Protein AF-0000000082581161 (afdb_homodimer)

Organism: NCBI:txid2716538

Sequence (334 aa):
MNERKLNVLTLALGIALLPPIWAVISPYFGITTGSVALICAGIFVANGNKVEDEVKISIGFFLGDLWGCIGLKAMDMVKLNENIELFCALFILGGLAVIIASTKLEKIIFLPAWLAGWAITLLIMAPLNMNWGTLPVQILISMLMGVWYVGVGVLKFQNFLIALIKKMNERKLNVLTLALGIALLPPIWAVISPYFGITTGSVALICAGIFVANGNKVEDEVKISIGFFLGDLWGCIGLKAMDMVKLNENIELFCALFILGGLAVIIASTKLEKIIFLPAWLAGWAITLLIMAPLNMNWGTLPVQILISMLMGVWYVGVGVLKFQNFLIALIKK

InterPro domains:
  IPR009476 Protein of unknown function DUF1097 [PF06496] (12-153)

Secondary structure (DSSP, 8-state):
--HHHHHHHHHHHHHHHHHHHHHHHGGGGT---THHHHHHHHHHHHTTS-GGGHHHHHHHHHHHHHHHHHHHHHHHHS-S-HHHHHHHHHHHHHHHHHHHHTTGGGGT--HHHHHHHHHHHHHHHGGGTT--TTHHHHHHHHHHHIIIIIIIHHHHHHHHHHHHHH-/--HHHHHHHHHHHHHHHHHHHHHHH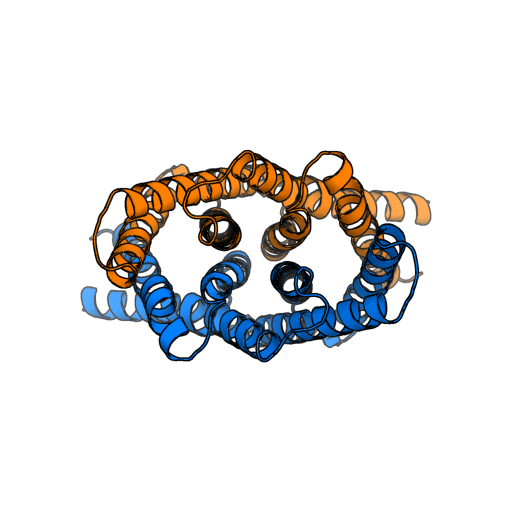GGGGT---THHHHHHHHHHHHTTS-GGGHHHHHHHHHHHHHHHHHHHHHHHHS-S-HHHHHHHHHHHHHHHHHHHHTTGGGGT--HHHHHHHHHHHHHHHGGGTT--TTHHHHHHHHHHHIIIIIIIHHHHHHHHHHHHHH-

Nearest PDB structures (foldseek):
  4tx5-assembly1_B  TM=2.753E-01  e=3.064E+00  Homo sapiens
  3g67-assembly1_B  TM=2.067E-01  e=9.886E+00  Thermotoga maritima

Foldseek 3Di:
DPPVVLLVVLLVVLLVPQLVVQVVCLVVVVQPPLVLLQVLLVVCVVVVLPLVCLQQLLVLLVLLLVLLLVLLVQLLPDPDDNVVSVVVSCVVSVVVLVVVCPPPVVVRHDSVSNNVSNVVNCVVCVVVNPPCVCVSVSSSVSSSCSRVRSRVVSVVSSVVVVVVVVD/DPPVVLLVVLLVVLLVPQLVVQVVCLVVVVQPPLVLLQVLLVVCVVVVLPLVCLQQLLVLLVLLLVLLLVLLVQLLPDPDPNVVSVVVSCVVSVVVLVVVCPPPVVVRHDSVSNNVSNVVNCVVCVVVNPPCVCVSVSSSVSSSCSRVRSRVVSVVSSVVVVVVVVD

Radius of gyration: 19.48 Å; Cα contacts (8 Å, |Δi|>4): 520; chains: 2; bounding box: 64×55×46 Å

Solvent-accessible surface area (backbone atoms only — not comparable to full-atom values): 16168 Å² total; per-residue (Å²): 129,58,68,65,58,51,53,48,53,34,45,14,47,26,51,16,44,50,49,24,50,45,53,57,48,30,50,80,75,72,26,86,41,39,48,46,12,48,35,38,16,18,35,41,46,33,48,66,62,48,71,88,44,51,64,23,37,44,46,8,31,50,52,6,40,51,49,25,52,51,43,54,52,51,43,68,69,47,90,62,57,68,58,59,38,50,32,50,46,37,23,53,52,38,24,48,51,43,52,53,36,65,45,88,41,40,84,51,34,29,57,40,35,20,52,21,27,20,26,51,38,39,61,68,48,60,84,46,77,83,67,54,86,64,44,70,59,32,46,48,52,19,39,44,40,2,38,53,51,45,33,52,34,29,54,51,50,24,51,50,51,51,55,61,69,76,98,128,57,67,66,57,50,52,46,53,36,46,15,49,26,52,16,44,50,49,26,51,46,54,55,49,31,49,81,75,73,26,86,41,38,48,46,12,47,36,37,16,18,37,42,47,32,49,66,62,48,71,90,43,52,64,23,37,44,47,8,32,51,51,5,39,50,50,24,53,51,43,53,54,50,42,69,69,46,89,64,58,68,57,59,38,50,32,50,44,38,23,53,53,39,23,48,50,43,52,54,38,66,45,88,42,40,84,51,36,30,57,41,35,19,52,20,27,19,26,51,38,39,62,68,48,60,84,45,77,82,66,54,87,65,46,68,60,31,45,48,52,19,38,46,39,2,38,54,50,44,33,51,34,28,53,53,50,26,52,50,50,50,55,62,68,74,100

pLDDT: mean 92.04, std 4.56, range [63.28, 97.94]

Structure (mmCIF, N/CA/C/O backbone):
data_AF-0000000082581161-model_v1
#
loop_
_entity.id
_entity.type
_entity.pdbx_description
1 polymer 'DUF1097 domain-containing protein'
#
loop_
_atom_site.group_PDB
_atom_site.id
_atom_site.type_symbol
_atom_site.label_atom_id
_atom_site.label_alt_id
_atom_site.label_comp_id
_atom_site.label_asym_id
_atom_site.label_entity_id
_atom_site.label_seq_id
_atom_site.pdbx_PDB_ins_code
_atom_site.Cartn_x
_atom_site.Cartn_y
_atom_site.Cartn_z
_atom_site.occupancy
_atom_site.B_iso_or_equiv
_atom_site.auth_seq_id
_atom_site.auth_comp_id
_atom_site.auth_asym_id
_atom_site.auth_atom_id
_atom_site.pdbx_PDB_model_num
ATOM 1 N N . MET A 1 1 ? -35.25 -3.344 1.308 1 63.28 1 MET A N 1
ATOM 2 C CA . MET A 1 1 ? -34.062 -2.85 0.655 1 63.28 1 MET A CA 1
ATOM 3 C C . MET A 1 1 ? -33.344 -3.971 -0.092 1 63.28 1 MET A C 1
ATOM 5 O O . MET A 1 1 ? -33.312 -5.113 0.371 1 63.28 1 MET A O 1
ATOM 9 N N . ASN A 1 2 ? -32.969 -3.762 -1.327 1 83.25 2 ASN A N 1
ATOM 10 C CA . ASN A 1 2 ? -32.25 -4.73 -2.143 1 83.25 2 ASN A CA 1
ATOM 11 C C . ASN A 1 2 ? -30.922 -5.129 -1.495 1 83.25 2 ASN A C 1
ATOM 13 O O . ASN A 1 2 ? -30.234 -4.289 -0.907 1 83.25 2 ASN A O 1
ATOM 17 N N . GLU A 1 3 ? -30.766 -6.324 -1.247 1 85.25 3 GLU A N 1
ATOM 18 C CA . GLU A 1 3 ? -29.594 -6.902 -0.587 1 85.25 3 GLU A CA 1
ATOM 19 C C . GLU A 1 3 ? -28.312 -6.238 -1.062 1 85.25 3 GLU A C 1
ATOM 21 O O . GLU A 1 3 ? -27.391 -6.012 -0.269 1 85.25 3 GLU A O 1
ATOM 26 N N . ARG A 1 4 ? -28.234 -5.992 -2.252 1 86.38 4 ARG A N 1
ATOM 27 C CA . ARG A 1 4 ? -27.047 -5.34 -2.809 1 86.38 4 ARG A CA 1
ATOM 28 C C . ARG A 1 4 ? -26.875 -3.936 -2.242 1 86.38 4 ARG A C 1
ATOM 30 O O . ARG A 1 4 ? -25.766 -3.535 -1.877 1 86.38 4 ARG A O 1
ATOM 37 N N . LYS A 1 5 ? -27.969 -3.279 -2.271 1 88.88 5 LYS A N 1
ATOM 38 C CA . LYS A 1 5 ? -27.938 -1.922 -1.733 1 88.88 5 LYS A CA 1
ATOM 39 C C . LYS A 1 5 ? -27.562 -1.927 -0.254 1 88.88 5 LYS A C 1
ATOM 41 O O . LYS A 1 5 ? -26.797 -1.074 0.2 1 88.88 5 LYS A O 1
ATOM 46 N N . LEU A 1 6 ? -28.031 -2.805 0.431 1 91.56 6 LEU A N 1
ATOM 47 C CA . LEU A 1 6 ? -27.734 -2.928 1.853 1 91.56 6 LEU A CA 1
ATOM 48 C C . LEU A 1 6 ? -26.25 -3.223 2.07 1 91.56 6 LEU A C 1
ATOM 50 O O . LEU A 1 6 ? -25.625 -2.633 2.949 1 91.56 6 LEU A O 1
ATOM 54 N N . ASN A 1 7 ? -25.719 -4.074 1.299 1 90.19 7 ASN A N 1
ATOM 55 C CA . ASN A 1 7 ? -24.312 -4.422 1.408 1 90.19 7 ASN A CA 1
ATOM 56 C C . ASN A 1 7 ? -23.406 -3.232 1.09 1 90.19 7 ASN A C 1
ATOM 58 O O . ASN A 1 7 ? -22.406 -3.004 1.773 1 90.19 7 ASN A O 1
ATOM 62 N N . VAL A 1 8 ? -23.828 -2.504 0.137 1 90.62 8 VAL A N 1
ATOM 63 C CA . VAL A 1 8 ? -23.047 -1.354 -0.29 1 90.62 8 VAL A CA 1
ATOM 64 C C . VAL A 1 8 ? -23.094 -0.267 0.783 1 90.62 8 VAL A C 1
ATOM 66 O O . VAL A 1 8 ? -22.062 0.298 1.149 1 90.62 8 VAL A O 1
ATOM 69 N N . LEU A 1 9 ? -24.219 -0.01 1.31 1 92.31 9 LEU A N 1
ATOM 70 C CA . LEU A 1 9 ? -24.391 1.055 2.291 1 92.31 9 LEU A CA 1
ATOM 71 C C . LEU A 1 9 ? -23.719 0.701 3.607 1 92.31 9 LEU A C 1
ATOM 73 O O . LEU A 1 9 ? -23.109 1.566 4.254 1 92.31 9 LEU A O 1
ATOM 77 N N . THR A 1 10 ? -23.734 -0.469 3.963 1 93 10 THR A N 1
ATOM 78 C CA . THR A 1 10 ? -23.094 -0.868 5.215 1 93 10 THR A CA 1
ATOM 79 C C . THR A 1 10 ? -21.578 -0.889 5.062 1 93 10 THR A C 1
ATOM 81 O O . THR A 1 10 ? -20.844 -0.53 5.992 1 93 10 THR A O 1
ATOM 84 N N . LEU A 1 11 ? -21.141 -1.355 3.977 1 90.69 11 LEU A N 1
ATOM 85 C CA . LEU A 1 11 ? -19.703 -1.282 3.703 1 90.69 11 LEU A CA 1
ATOM 86 C C . LEU A 1 11 ? -19.234 0.167 3.684 1 90.69 11 LEU A C 1
ATOM 88 O O . LEU A 1 11 ? -18.188 0.492 4.266 1 90.69 11 LEU A O 1
ATOM 92 N N . ALA A 1 12 ? -20.016 0.977 2.996 1 93.5 12 ALA A N 1
ATOM 93 C CA . ALA A 1 12 ? -19.688 2.4 2.93 1 93.5 12 ALA A CA 1
ATOM 94 C C . ALA A 1 12 ? -19.641 3.016 4.324 1 93.5 12 ALA A C 1
ATOM 96 O O . ALA A 1 12 ? -18.734 3.795 4.633 1 93.5 12 ALA A O 1
ATOM 97 N N . LEU A 1 13 ? -20.531 2.67 5.141 1 93.75 13 LEU A N 1
ATOM 98 C CA . LEU A 1 13 ? -20.547 3.188 6.504 1 93.75 13 LEU A CA 1
ATOM 99 C C . LEU A 1 13 ? -19.344 2.676 7.297 1 93.75 13 LEU A C 1
ATOM 101 O O . LEU A 1 13 ? -18.766 3.414 8.094 1 93.75 13 LEU A O 1
ATOM 105 N N . GLY A 1 14 ? -19.047 1.434 7.129 1 93.56 14 GLY A N 1
ATOM 106 C CA . GLY A 1 14 ? -17.875 0.885 7.785 1 93.56 14 GLY A CA 1
ATOM 107 C C . GLY A 1 14 ? -16.594 1.601 7.41 1 93.56 14 GLY A C 1
ATOM 108 O O . GLY A 1 14 ? -15.805 1.983 8.281 1 93.56 14 GLY A O 1
ATOM 109 N N . ILE A 1 15 ? -16.391 1.807 6.172 1 92.25 15 ILE A N 1
ATOM 110 C CA . ILE A 1 15 ? -15.195 2.475 5.668 1 92.25 15 ILE A CA 1
ATOM 111 C C . ILE A 1 15 ? -15.227 3.949 6.066 1 92.25 15 ILE A C 1
ATOM 113 O O . ILE A 1 15 ? -14.188 4.531 6.383 1 92.25 15 ILE A O 1
ATOM 117 N N . ALA A 1 16 ? -16.391 4.523 6.094 1 93.62 16 ALA A N 1
ATOM 118 C CA . ALA A 1 16 ? -16.531 5.941 6.418 1 93.62 16 ALA A CA 1
ATOM 119 C C . ALA A 1 16 ? -16.297 6.188 7.906 1 93.62 16 ALA A C 1
ATOM 121 O O . ALA A 1 16 ? -15.883 7.281 8.297 1 93.62 16 ALA A O 1
ATOM 122 N N . LEU A 1 17 ? -16.453 5.23 8.719 1 94.56 17 LEU A N 1
ATOM 123 C CA . LEU A 1 17 ? -16.438 5.461 10.164 1 94.56 17 LEU A CA 1
ATOM 124 C C . LEU A 1 17 ? -15.141 4.938 10.773 1 94.56 17 LEU A C 1
ATOM 126 O O . LEU A 1 17 ? -14.43 5.668 11.469 1 94.56 17 LEU A O 1
ATOM 130 N N . LEU A 1 18 ? -14.742 3.766 10.5 1 95.12 18 LEU A N 1
ATOM 131 C CA . LEU A 1 18 ? -13.688 3.1 11.258 1 95.12 18 LEU A CA 1
ATOM 132 C C . LEU A 1 18 ? -12.328 3.697 10.93 1 95.12 18 LEU A C 1
ATOM 134 O O . LEU A 1 18 ? -11.578 4.086 11.836 1 95.12 18 LEU A O 1
ATOM 138 N N . PRO A 1 19 ? -11.961 3.807 9.648 1 93.5 19 PRO A N 1
ATOM 139 C CA . PRO A 1 19 ? -10.656 4.391 9.359 1 93.5 19 PRO A CA 1
ATOM 140 C C . PRO A 1 19 ? -10.516 5.82 9.875 1 93.5 19 PRO A C 1
ATOM 142 O O . PRO A 1 19 ? -9.516 6.156 10.516 1 93.5 19 PRO A O 1
ATOM 145 N N . PRO A 1 20 ? -11.539 6.645 9.734 1 93.38 20 PRO A N 1
ATOM 146 C CA . PRO A 1 20 ? -11.422 8.008 10.266 1 93.38 20 PRO A CA 1
ATOM 147 C C . PRO A 1 20 ? -11.305 8.039 11.789 1 93.38 20 PRO A C 1
ATOM 149 O O . PRO A 1 20 ? -10.602 8.891 12.336 1 93.38 20 PRO A O 1
ATOM 152 N N . ILE A 1 21 ? -11.984 7.227 12.453 1 94.5 21 ILE A N 1
ATOM 153 C CA . ILE A 1 21 ? -11.859 7.16 13.906 1 94.5 21 ILE A CA 1
ATOM 154 C C . ILE A 1 21 ? -10.414 6.852 14.289 1 94.5 21 ILE A C 1
ATOM 156 O O . ILE A 1 21 ? -9.844 7.512 15.164 1 94.5 21 ILE A O 1
ATOM 160 N N . TRP A 1 22 ? -9.828 5.918 13.641 1 94.31 22 TRP A N 1
ATOM 161 C CA . TRP A 1 22 ? -8.43 5.594 13.891 1 94.31 22 TRP A CA 1
ATOM 162 C C . TRP A 1 22 ? -7.523 6.781 13.57 1 94.31 22 TRP A C 1
ATOM 164 O O . TRP A 1 22 ? -6.602 7.09 14.328 1 94.31 22 TRP A O 1
ATOM 174 N N . ALA A 1 23 ? -7.809 7.434 12.5 1 89.81 23 ALA A N 1
ATOM 175 C CA . ALA A 1 23 ? -6.977 8.555 12.078 1 89.81 23 ALA A CA 1
ATOM 176 C C . ALA A 1 23 ? -6.973 9.664 13.125 1 89.81 23 ALA A C 1
ATOM 178 O O . ALA A 1 23 ? -5.941 10.297 13.367 1 89.81 23 ALA A O 1
ATOM 179 N N . VAL A 1 24 ? -8.078 9.891 13.781 1 89.69 24 VAL A N 1
ATOM 180 C CA . VAL A 1 24 ? -8.219 10.977 14.742 1 89.69 24 VAL A CA 1
ATOM 181 C C . VAL A 1 24 ? -7.68 10.531 16.109 1 89.69 24 VAL A C 1
ATOM 183 O O . VAL A 1 24 ? -7.062 11.32 16.828 1 89.69 24 VAL A O 1
ATOM 186 N N . ILE A 1 25 ? -7.797 9.25 16.438 1 92.44 25 ILE A N 1
ATOM 187 C CA . ILE A 1 25 ? -7.48 8.789 17.781 1 92.44 25 ILE A CA 1
ATOM 188 C C . ILE A 1 25 ? -6.004 8.398 17.859 1 92.44 25 ILE A C 1
ATOM 190 O O . ILE A 1 25 ? -5.383 8.508 18.922 1 92.44 25 ILE A O 1
ATOM 194 N N . SER A 1 26 ? -5.395 7.988 16.812 1 91.75 26 SER A N 1
ATOM 195 C CA . SER A 1 26 ? -4.051 7.414 16.812 1 91.75 26 SER A CA 1
ATOM 196 C C . SER A 1 26 ? -3.027 8.398 17.359 1 91.75 26 SER A C 1
ATOM 198 O O . SER A 1 26 ? -2.158 8.023 18.156 1 91.75 26 SER A O 1
ATOM 200 N N . PRO A 1 27 ? -3.141 9.68 17.094 1 88.69 27 PRO A N 1
ATOM 201 C CA . PRO A 1 27 ? -2.148 10.609 17.641 1 88.69 27 PRO A CA 1
ATOM 202 C C . PRO A 1 27 ? -2.232 10.734 19.156 1 88.69 27 PRO A C 1
ATOM 204 O O . PRO A 1 27 ? -1.233 11.047 19.812 1 88.69 27 PRO A O 1
ATOM 207 N N . TYR A 1 28 ? -3.387 10.539 19.688 1 90.69 28 TYR A N 1
ATOM 208 C CA . TYR A 1 28 ? -3.543 10.609 21.125 1 90.69 28 TYR A CA 1
ATOM 209 C C . TYR A 1 28 ? -2.768 9.492 21.812 1 90.69 28 TYR A C 1
ATOM 211 O O . TYR A 1 28 ? -2.42 9.602 23 1 90.69 28 TYR A O 1
ATOM 219 N N . PHE A 1 29 ? -2.393 8.461 21.078 1 91.56 29 PHE A N 1
ATOM 220 C CA . PHE A 1 29 ? -1.59 7.359 21.609 1 91.56 29 PHE A CA 1
ATOM 221 C C . PHE A 1 29 ? -0.136 7.492 21.172 1 91.56 29 PHE A C 1
ATOM 223 O O . PHE A 1 29 ? 0.646 6.551 21.297 1 91.56 29 PHE A O 1
ATOM 230 N N . GLY A 1 30 ? 0.181 8.664 20.578 1 88.94 30 GLY A N 1
ATOM 231 C CA . GLY A 1 30 ? 1.549 8.906 20.141 1 88.94 30 GLY A CA 1
ATOM 232 C C . GLY A 1 30 ? 1.865 8.312 18.781 1 88.94 30 GLY A C 1
ATOM 233 O O . GLY A 1 30 ? 3.033 8.203 18.406 1 88.94 30 GLY A O 1
ATOM 234 N N . ILE A 1 31 ? 0.896 7.875 18.047 1 91 31 ILE A N 1
ATOM 235 C CA . ILE A 1 31 ? 1.087 7.285 16.719 1 91 31 ILE A CA 1
ATOM 236 C C . ILE A 1 31 ? 0.856 8.344 15.648 1 91 31 ILE A C 1
ATOM 238 O O . ILE A 1 31 ? -0.273 8.789 15.438 1 91 31 ILE A O 1
ATOM 242 N N . THR A 1 32 ? 1.932 8.68 14.977 1 86.81 32 THR A N 1
ATOM 243 C CA . THR A 1 32 ? 1.859 9.727 13.961 1 86.81 32 THR A CA 1
ATOM 244 C C . THR A 1 32 ? 1.75 9.125 12.57 1 86.81 32 THR A 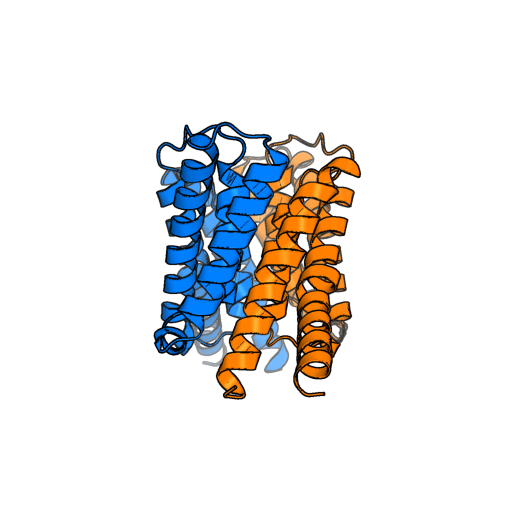C 1
ATOM 246 O O . THR A 1 32 ? 1.63 9.852 11.578 1 86.81 32 THR A O 1
ATOM 249 N N . THR A 1 33 ? 1.74 7.824 12.469 1 89.19 33 THR A N 1
ATOM 250 C CA . THR A 1 33 ? 1.7 7.125 11.188 1 89.19 33 THR A CA 1
ATOM 251 C C . THR A 1 33 ? 0.346 6.457 10.977 1 89.19 33 THR A C 1
ATOM 253 O O . THR A 1 33 ? 0.272 5.348 10.445 1 89.19 33 THR A O 1
ATOM 256 N N . GLY A 1 34 ? -0.681 7.07 11.359 1 86.88 34 GLY A N 1
ATOM 257 C CA . GLY A 1 34 ? -2.01 6.48 11.32 1 86.88 34 GLY A CA 1
ATOM 258 C C . GLY A 1 34 ? -2.479 6.148 9.922 1 86.88 34 GLY A C 1
ATOM 259 O O . GLY A 1 34 ? -3.207 5.176 9.719 1 86.88 34 GLY A O 1
ATOM 260 N N . SER A 1 35 ? -2.027 6.918 8.898 1 86.81 35 SER A N 1
ATOM 261 C CA . SER A 1 35 ? -2.457 6.715 7.52 1 86.81 35 SER A CA 1
ATOM 262 C C . SER A 1 35 ? -1.946 5.383 6.977 1 86.81 35 SER A C 1
ATOM 264 O O . SER A 1 35 ? -2.529 4.824 6.047 1 86.81 35 SER A O 1
ATOM 266 N N . VAL A 1 36 ? -0.911 4.832 7.582 1 93.19 36 VAL A N 1
ATOM 267 C CA . VAL A 1 36 ? -0.34 3.551 7.184 1 93.19 36 VAL A CA 1
ATOM 268 C C . VAL A 1 36 ? -1.39 2.449 7.32 1 93.19 36 VAL A C 1
ATOM 270 O O . VAL A 1 36 ? -1.413 1.504 6.531 1 93.19 36 VAL A O 1
ATOM 273 N N . ALA A 1 37 ? -2.271 2.645 8.258 1 95.06 37 ALA A N 1
ATOM 274 C CA . ALA A 1 37 ? -3.309 1.646 8.492 1 95.06 37 ALA A CA 1
ATOM 275 C C . ALA A 1 37 ? -4.195 1.474 7.266 1 95.06 37 ALA A C 1
ATOM 277 O O . ALA A 1 37 ? -4.523 0.349 6.879 1 95.06 37 ALA A O 1
ATOM 278 N N . LEU A 1 38 ? -4.504 2.545 6.641 1 91.5 38 LEU A N 1
ATOM 279 C CA . LEU A 1 38 ? -5.387 2.48 5.48 1 91.5 38 LEU A CA 1
ATOM 280 C C . LEU A 1 38 ? -4.684 1.815 4.301 1 91.5 38 LEU A C 1
ATOM 282 O O . LEU A 1 38 ? -5.312 1.091 3.525 1 91.5 38 LEU A O 1
ATOM 286 N N . ILE A 1 39 ? -3.426 2.057 4.133 1 94.25 39 ILE A N 1
ATOM 287 C CA . ILE A 1 39 ? -2.648 1.413 3.078 1 94.25 39 ILE A CA 1
ATOM 288 C C . ILE A 1 39 ? -2.643 -0.098 3.293 1 94.25 39 ILE A C 1
ATOM 290 O O . ILE A 1 39 ? -2.916 -0.864 2.365 1 94.25 39 ILE A O 1
ATOM 294 N N . CYS A 1 40 ? -2.408 -0.496 4.523 1 95.94 40 CYS A N 1
ATOM 295 C CA . CYS A 1 40 ? -2.314 -1.916 4.84 1 95.94 40 CYS A CA 1
ATOM 296 C C . CYS A 1 40 ? -3.676 -2.59 4.734 1 95.94 40 CYS A C 1
ATOM 298 O O . CYS A 1 40 ? -3.768 -3.762 4.363 1 95.94 40 CYS A O 1
ATOM 300 N N . ALA A 1 41 ? -4.695 -1.869 5.113 1 94.94 41 ALA A N 1
ATOM 301 C CA . ALA A 1 41 ? -6.039 -2.396 4.895 1 94.94 41 ALA A CA 1
ATOM 302 C C . ALA A 1 41 ? -6.285 -2.68 3.412 1 94.94 41 ALA A C 1
ATOM 304 O O . ALA A 1 41 ? -6.957 -3.652 3.062 1 94.94 41 ALA A O 1
ATOM 305 N N . GLY A 1 42 ? -5.762 -1.834 2.625 1 91.88 42 GLY A N 1
ATOM 306 C CA . GLY A 1 42 ? -5.883 -2.043 1.191 1 91.88 42 GLY A CA 1
ATOM 307 C C . GLY A 1 42 ? -5.285 -3.355 0.726 1 91.88 42 GLY A C 1
ATOM 308 O O . GLY A 1 42 ? -5.844 -4.027 -0.143 1 91.88 42 GLY A O 1
ATOM 309 N N . ILE A 1 43 ? -4.195 -3.691 1.284 1 94.06 43 ILE A N 1
ATOM 310 C CA . ILE A 1 43 ? -3.547 -4.953 0.937 1 94.06 43 ILE A CA 1
ATOM 311 C C . ILE A 1 43 ? -4.426 -6.121 1.376 1 94.06 43 ILE A C 1
ATOM 313 O O . ILE A 1 43 ? -4.594 -7.094 0.635 1 94.06 43 ILE A O 1
ATOM 317 N N . PHE A 1 44 ? -5.035 -6.043 2.52 1 94.12 44 PHE A N 1
ATOM 318 C CA . PHE A 1 44 ? -5.926 -7.078 3.027 1 94.12 44 PHE A CA 1
ATOM 319 C C . PHE A 1 44 ? -7.145 -7.234 2.123 1 94.12 44 PHE A C 1
ATOM 321 O O . PHE A 1 44 ? -7.52 -8.352 1.771 1 94.12 44 PHE A O 1
ATOM 328 N N . VAL A 1 45 ? -7.676 -6.148 1.753 1 91.5 45 VAL A N 1
ATOM 329 C CA . VAL A 1 45 ? -8.883 -6.168 0.926 1 91.5 45 VAL A CA 1
ATOM 330 C C . VAL A 1 45 ? -8.531 -6.652 -0.48 1 91.5 45 VAL A C 1
ATOM 332 O O . VAL A 1 45 ? -9.297 -7.395 -1.096 1 91.5 45 VAL A O 1
ATOM 335 N N . ALA A 1 46 ? -7.41 -6.262 -0.99 1 91.5 46 ALA A N 1
ATOM 336 C CA . ALA A 1 46 ? -6.965 -6.711 -2.307 1 91.5 46 ALA A CA 1
ATOM 337 C C . ALA A 1 46 ? -6.785 -8.227 -2.34 1 91.5 46 ALA A C 1
ATOM 339 O O . ALA A 1 46 ? -6.945 -8.852 -3.389 1 91.5 46 ALA A O 1
ATOM 340 N N . ASN A 1 47 ? -6.477 -8.758 -1.175 1 92.81 47 ASN A N 1
ATOM 341 C CA . ASN A 1 47 ? -6.332 -10.203 -1.047 1 92.81 47 ASN A CA 1
ATOM 342 C C . ASN A 1 47 ? -7.691 -10.891 -0.964 1 92.81 47 ASN A C 1
ATOM 344 O O . ASN A 1 47 ? -7.766 -12.086 -0.661 1 92.81 47 ASN A O 1
ATOM 348 N N . GLY A 1 48 ? -8.812 -10.203 -1.097 1 88.56 48 GLY A N 1
ATOM 349 C CA . GLY A 1 48 ? -10.148 -10.781 -1.182 1 88.56 48 GLY A CA 1
ATOM 350 C C . GLY A 1 48 ? -10.859 -10.836 0.158 1 88.56 48 GLY A C 1
ATOM 351 O O . GLY A 1 48 ? -11.727 -11.688 0.367 1 88.56 48 GLY A O 1
ATOM 352 N N . ASN A 1 49 ? -10.344 -10.047 1.096 1 89.56 49 ASN A N 1
ATOM 353 C CA . ASN A 1 49 ? -10.953 -10.023 2.424 1 89.56 49 ASN A CA 1
ATOM 354 C C . ASN A 1 49 ? -10.906 -11.391 3.09 1 89.56 49 ASN A C 1
ATOM 356 O O . ASN A 1 49 ? -11.875 -11.812 3.721 1 89.56 49 ASN A O 1
ATOM 360 N N . LYS A 1 50 ? -9.883 -12.133 2.803 1 92.56 50 LYS A N 1
ATOM 361 C CA . LYS A 1 50 ? -9.758 -13.461 3.404 1 92.56 50 LYS A CA 1
ATOM 362 C C . LYS A 1 50 ? -9.312 -13.359 4.859 1 92.56 50 LYS A C 1
ATOM 364 O O . LYS A 1 50 ? -8.117 -13.266 5.145 1 92.56 50 LYS A O 1
ATOM 369 N N . VAL A 1 51 ? -10.211 -13.5 5.785 1 92.25 51 VAL A N 1
ATOM 370 C CA . VAL A 1 51 ? -9.969 -13.336 7.215 1 92.25 51 VAL A CA 1
ATOM 371 C C . VAL A 1 51 ? -8.969 -14.383 7.695 1 92.25 51 VAL A C 1
ATOM 373 O O . VAL A 1 51 ? -8.172 -14.125 8.602 1 92.25 51 VAL A O 1
ATOM 376 N N . GLU A 1 52 ? -8.906 -15.508 7.039 1 92.69 52 GLU A N 1
ATOM 377 C CA . GLU A 1 52 ? -8.008 -16.594 7.418 1 92.69 52 GLU A CA 1
ATOM 378 C C . GLU A 1 52 ? -6.547 -16.203 7.172 1 92.69 52 GLU A C 1
ATOM 380 O O . GLU A 1 52 ? -5.637 -16.844 7.703 1 92.69 52 GLU A O 1
ATOM 385 N N . ASP A 1 53 ? -6.367 -15.164 6.414 1 94.31 53 ASP A N 1
ATOM 386 C CA . ASP A 1 53 ? -5.004 -14.766 6.066 1 94.31 53 ASP A CA 1
ATOM 387 C C . ASP A 1 53 ? -4.527 -13.609 6.938 1 94.31 53 ASP A C 1
ATOM 389 O O . ASP A 1 53 ? -3.436 -13.078 6.727 1 94.31 53 ASP A O 1
ATOM 393 N N . GLU A 1 54 ? -5.328 -13.172 7.914 1 94.81 54 GLU A N 1
ATOM 394 C CA . GLU A 1 54 ? -5.012 -11.977 8.688 1 94.81 54 GLU A CA 1
ATOM 395 C C . GLU A 1 54 ? -3.689 -12.133 9.43 1 94.81 54 GLU A C 1
ATOM 397 O O . GLU A 1 54 ? -2.906 -11.188 9.523 1 94.81 54 GLU A O 1
ATOM 402 N N . VAL A 1 55 ? -3.445 -13.273 9.977 1 95.44 55 VAL A N 1
ATOM 403 C CA . VAL A 1 55 ? -2.221 -13.516 10.734 1 95.44 55 VAL A CA 1
ATOM 404 C C . VAL A 1 55 ? -1.026 -13.555 9.781 1 95.44 55 VAL A C 1
ATOM 406 O O . VAL A 1 55 ? 0.017 -12.961 10.062 1 95.44 55 VAL A O 1
ATOM 409 N N . LYS A 1 56 ? -1.234 -14.227 8.68 1 95.62 56 LYS A N 1
ATOM 410 C CA . LYS A 1 56 ? -0.195 -14.328 7.66 1 95.62 56 LYS A CA 1
ATOM 411 C C . LYS A 1 56 ? 0.197 -12.953 7.137 1 95.62 56 LYS A C 1
ATOM 413 O O . LYS A 1 56 ? 1.381 -12.664 6.945 1 95.62 56 LYS A O 1
ATOM 418 N N . ILE A 1 57 ? -0.747 -12.164 6.9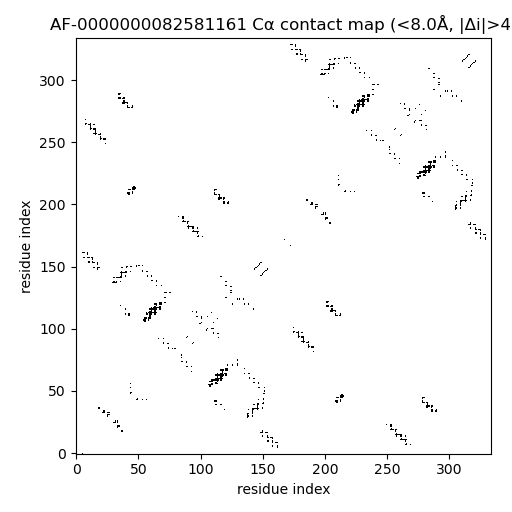1 1 96.62 57 ILE A N 1
ATOM 419 C CA . ILE A 1 57 ? -0.528 -10.805 6.422 1 96.62 57 ILE A CA 1
ATOM 420 C C . ILE A 1 57 ? 0.16 -9.977 7.504 1 96.62 57 ILE A C 1
ATOM 422 O O . ILE A 1 57 ? 1.087 -9.211 7.211 1 96.62 57 ILE A O 1
ATOM 426 N N . SER A 1 58 ? -0.214 -10.172 8.742 1 97.56 58 SER A N 1
ATOM 427 C CA . SER A 1 58 ? 0.391 -9.453 9.859 1 97.56 58 SER A CA 1
ATOM 428 C C . SER A 1 58 ? 1.861 -9.828 10.023 1 97.56 58 SER A C 1
ATOM 430 O O . SER A 1 58 ? 2.699 -8.961 10.281 1 97.56 58 SER A O 1
ATOM 432 N N . ILE A 1 59 ? 2.139 -11.039 9.867 1 97.12 59 ILE A N 1
ATOM 433 C CA . ILE A 1 59 ? 3.523 -11.492 9.953 1 97.12 59 ILE A CA 1
ATOM 434 C C . ILE A 1 59 ? 4.336 -10.883 8.812 1 97.12 59 ILE A C 1
ATOM 436 O O . ILE A 1 59 ? 5.484 -10.477 9.008 1 97.12 59 ILE A O 1
ATOM 440 N N . GLY A 1 60 ? 3.734 -10.805 7.68 1 96.94 60 GLY A N 1
ATOM 441 C CA . GLY A 1 60 ? 4.383 -10.133 6.566 1 96.94 60 GLY A CA 1
ATOM 442 C C . GLY A 1 60 ? 4.73 -8.688 6.871 1 96.94 60 GLY A C 1
ATOM 443 O O . GLY A 1 60 ? 5.848 -8.242 6.594 1 96.94 60 GLY A O 1
ATOM 444 N N . PHE A 1 61 ? 3.799 -8.023 7.449 1 97.94 61 PHE A N 1
ATOM 445 C CA . PHE A 1 61 ? 4.031 -6.625 7.789 1 97.94 61 PHE A CA 1
ATOM 446 C C . PHE A 1 61 ? 5.098 -6.5 8.867 1 97.94 61 PHE A C 1
ATOM 448 O O . PHE A 1 61 ? 5.91 -5.578 8.844 1 97.94 61 PHE A O 1
ATOM 455 N N . PHE A 1 62 ? 5.066 -7.371 9.781 1 97.75 62 PHE A N 1
ATOM 456 C CA . PHE A 1 62 ? 6.082 -7.375 10.828 1 97.75 62 PHE A CA 1
ATOM 457 C C . PHE A 1 62 ? 7.473 -7.555 10.234 1 97.75 62 PHE A C 1
ATOM 459 O O . PHE A 1 62 ? 8.391 -6.781 10.531 1 97.75 62 PHE A O 1
ATOM 466 N N . LEU A 1 63 ? 7.629 -8.5 9.406 1 97 63 LEU A N 1
ATOM 467 C CA . LEU A 1 63 ? 8.906 -8.75 8.75 1 97 63 LEU A CA 1
ATOM 468 C C . LEU A 1 63 ? 9.297 -7.586 7.848 1 97 63 LEU A C 1
ATOM 470 O O . LEU A 1 63 ? 10.477 -7.262 7.719 1 97 63 LEU A O 1
ATOM 474 N N . GLY A 1 64 ? 8.289 -7.031 7.227 1 97 64 GLY A N 1
ATOM 475 C CA . GLY A 1 64 ? 8.555 -5.859 6.406 1 97 64 GLY A CA 1
ATOM 476 C C . GLY A 1 64 ? 9.156 -4.707 7.191 1 97 64 GLY A C 1
ATOM 477 O O . GLY A 1 64 ? 10.141 -4.102 6.758 1 97 64 GLY A O 1
ATOM 478 N N . ASP A 1 65 ? 8.539 -4.465 8.266 1 97.62 65 ASP A N 1
ATOM 479 C CA . ASP A 1 65 ? 9.047 -3.4 9.133 1 97.62 65 ASP A CA 1
ATOM 480 C C . ASP A 1 65 ? 10.477 -3.697 9.578 1 97.62 65 ASP A C 1
ATOM 482 O O . ASP A 1 65 ? 11.344 -2.828 9.523 1 97.62 65 ASP A O 1
ATOM 486 N N . LEU A 1 66 ? 10.734 -4.895 10.016 1 96.69 66 LEU A N 1
ATOM 487 C CA . LEU A 1 66 ? 12.062 -5.328 10.438 1 96.69 66 LEU A CA 1
ATOM 488 C C . LEU A 1 66 ? 13.062 -5.195 9.289 1 96.69 66 LEU A C 1
ATOM 490 O O . LEU A 1 66 ? 14.18 -4.727 9.492 1 96.69 66 LEU A O 1
ATOM 494 N N . TRP A 1 67 ? 12.641 -5.605 8.148 1 96.19 67 TRP A N 1
ATOM 495 C CA . TRP A 1 67 ? 13.469 -5.535 6.953 1 96.19 67 TRP A CA 1
ATOM 496 C C . TRP A 1 67 ? 13.867 -4.098 6.641 1 96.19 67 TRP A C 1
ATOM 498 O O . TRP A 1 67 ? 14.984 -3.834 6.203 1 96.19 67 TRP A O 1
ATOM 508 N N . GLY A 1 68 ? 12.883 -3.201 6.801 1 95.38 68 GLY A N 1
ATOM 509 C CA . GLY A 1 68 ? 13.188 -1.792 6.613 1 95.38 68 GLY A CA 1
ATOM 510 C C . GLY A 1 68 ? 14.234 -1.273 7.582 1 95.38 68 GLY A C 1
ATOM 511 O O . GLY A 1 68 ? 15.156 -0.562 7.188 1 95.38 68 GLY A O 1
ATOM 512 N N . CYS A 1 69 ? 14.156 -1.683 8.805 1 95.12 69 CYS A N 1
ATOM 513 C CA . CYS A 1 69 ? 15.117 -1.271 9.82 1 95.12 69 CYS A CA 1
ATOM 514 C C . CYS A 1 69 ? 16.5 -1.828 9.523 1 95.12 69 CYS A C 1
ATOM 516 O O . CYS A 1 69 ? 17.5 -1.099 9.578 1 95.12 69 CYS A O 1
ATOM 518 N N . ILE A 1 70 ? 16.562 -3.053 9.172 1 95 70 ILE A N 1
ATOM 519 C CA . ILE A 1 70 ? 17.828 -3.707 8.852 1 95 70 ILE A CA 1
ATOM 520 C C . ILE A 1 70 ? 18.453 -3.051 7.621 1 95 70 ILE A C 1
ATOM 522 O O . ILE A 1 70 ? 19.656 -2.783 7.598 1 95 70 ILE A O 1
ATOM 526 N N . GLY A 1 71 ? 17.641 -2.867 6.645 1 93.25 71 GLY A N 1
ATOM 527 C CA . GLY A 1 71 ? 18.141 -2.238 5.43 1 93.25 71 GLY A CA 1
ATOM 528 C C . GLY A 1 71 ? 18.734 -0.862 5.668 1 93.25 71 GLY A C 1
ATOM 529 O O . GLY A 1 71 ? 19.828 -0.562 5.191 1 93.25 71 GLY A O 1
ATOM 530 N N . LEU A 1 72 ? 18.047 -0.065 6.414 1 92.38 72 LEU A N 1
ATOM 531 C CA . LEU A 1 72 ? 18.516 1.294 6.68 1 92.38 72 LEU A CA 1
ATOM 532 C C . LEU A 1 72 ? 19.781 1.281 7.527 1 92.38 72 LEU A C 1
ATOM 534 O O . LEU A 1 72 ? 20.688 2.076 7.301 1 92.38 72 LEU A O 1
ATOM 538 N N . LYS A 1 73 ? 19.812 0.407 8.477 1 92.06 73 LYS A N 1
ATOM 539 C CA . LYS A 1 73 ? 21.016 0.287 9.305 1 92.06 73 LYS A CA 1
ATOM 540 C C . LYS A 1 73 ? 22.219 -0.169 8.477 1 92.06 73 LYS A C 1
ATOM 542 O O . LYS A 1 73 ? 23.328 0.336 8.648 1 92.06 73 LYS A O 1
ATOM 547 N N . ALA A 1 74 ? 22 -1.1 7.605 1 90.38 74 ALA A N 1
ATOM 548 C CA . ALA A 1 74 ? 23.062 -1.595 6.73 1 90.38 74 ALA A CA 1
ATOM 549 C C . ALA A 1 74 ? 23.578 -0.49 5.816 1 90.38 74 ALA A C 1
ATOM 551 O O . ALA A 1 74 ? 24.781 -0.378 5.586 1 90.38 74 ALA A O 1
ATOM 552 N N . MET A 1 75 ? 22.719 0.268 5.297 1 89.38 75 MET A N 1
ATOM 553 C CA . MET A 1 75 ? 23.109 1.357 4.406 1 89.38 75 MET A CA 1
ATOM 554 C C . MET A 1 75 ? 23.906 2.418 5.16 1 89.38 75 MET A C 1
ATOM 556 O O . MET A 1 75 ? 24.828 3.02 4.609 1 89.38 75 MET A O 1
ATOM 560 N N . ASP A 1 76 ? 23.516 2.621 6.355 1 88.19 76 ASP A N 1
ATOM 561 C CA . ASP A 1 76 ? 24.203 3.607 7.184 1 88.19 76 ASP A CA 1
ATOM 562 C C . ASP A 1 76 ? 25.625 3.145 7.527 1 88.19 76 ASP A C 1
ATOM 564 O O . ASP A 1 76 ? 26.516 3.967 7.703 1 88.19 76 ASP A O 1
ATOM 568 N N . MET A 1 77 ? 25.766 1.877 7.574 1 88 77 MET A N 1
ATOM 569 C CA . MET A 1 77 ? 27.062 1.309 7.934 1 88 77 MET A CA 1
ATOM 570 C C . MET A 1 77 ? 28.016 1.31 6.738 1 88 77 MET A C 1
ATOM 572 O O . MET A 1 77 ? 29.219 1.477 6.902 1 88 77 MET A O 1
ATOM 576 N N . VAL A 1 78 ? 27.297 1.156 5.629 1 79.88 78 VAL A N 1
ATOM 577 C CA . VAL A 1 78 ? 28.109 1.089 4.414 1 79.88 78 VAL A CA 1
ATOM 578 C C . VAL A 1 78 ? 28.344 2.496 3.871 1 79.88 78 VAL A C 1
ATOM 580 O O . VAL A 1 78 ? 27.422 3.301 3.793 1 79.88 78 VAL A O 1
ATOM 583 N N . LYS A 1 79 ? 29.5 2.988 3.908 1 79.81 79 LYS A N 1
ATOM 584 C CA . LYS A 1 79 ? 29.906 4.324 3.486 1 79.81 79 LYS A CA 1
ATOM 585 C C . LYS A 1 79 ? 30.266 4.352 2.002 1 79.81 79 LYS A C 1
ATOM 587 O O . LYS A 1 79 ? 31.406 4.645 1.636 1 79.81 79 LYS A O 1
ATOM 592 N N . LEU A 1 80 ? 29.172 4.004 1.148 1 85.31 80 LEU A N 1
ATOM 593 C CA . LEU A 1 80 ? 29.312 4.102 -0.301 1 85.31 80 LEU A CA 1
ATOM 594 C C . LEU A 1 80 ? 28.375 5.168 -0.865 1 85.31 80 LEU A C 1
ATOM 596 O O . LEU A 1 80 ? 27.797 5.965 -0.114 1 85.31 80 LEU A O 1
ATOM 600 N N . ASN A 1 81 ? 28.406 5.223 -2.174 1 88.5 81 ASN A N 1
ATOM 601 C CA . ASN A 1 81 ? 27.453 6.098 -2.838 1 88.5 81 ASN A CA 1
ATOM 602 C C . ASN A 1 81 ? 26.016 5.727 -2.49 1 88.5 81 ASN A C 1
ATOM 604 O O . ASN A 1 81 ? 25.672 4.543 -2.449 1 88.5 81 ASN A O 1
ATOM 608 N N . GLU A 1 82 ? 25.281 6.738 -2.191 1 82.06 82 GLU A N 1
ATOM 609 C CA . GLU A 1 82 ? 23.906 6.531 -1.72 1 82.06 82 GLU A CA 1
ATOM 610 C C . GLU A 1 82 ? 23.109 5.684 -2.703 1 82.06 82 GLU A C 1
ATOM 612 O O . GLU A 1 82 ? 22.328 4.828 -2.293 1 82.06 82 GLU A O 1
ATOM 617 N N . ASN A 1 83 ? 23.297 5.879 -3.994 1 86.94 83 ASN A N 1
ATOM 618 C CA . ASN A 1 83 ? 22.562 5.141 -5.02 1 86.94 83 ASN A CA 1
ATOM 619 C C . ASN A 1 83 ? 22.984 3.674 -5.055 1 86.94 83 ASN A C 1
ATOM 621 O O . ASN A 1 83 ? 22.141 2.787 -5.203 1 86.94 83 ASN A O 1
ATOM 625 N N . ILE A 1 84 ? 24.188 3.461 -4.926 1 88.81 84 ILE A N 1
ATOM 626 C CA . ILE A 1 84 ? 24.703 2.098 -4.945 1 88.81 84 ILE A CA 1
ATOM 627 C C . ILE A 1 84 ? 24.266 1.359 -3.684 1 88.81 84 ILE A C 1
ATOM 629 O O . ILE A 1 84 ? 23.875 0.19 -3.746 1 88.81 84 ILE A O 1
ATOM 633 N N . GLU A 1 85 ? 24.312 2.055 -2.629 1 89.5 85 GLU A N 1
ATOM 634 C CA . GLU A 1 85 ? 23.891 1.451 -1.366 1 89.5 85 GLU A CA 1
ATOM 635 C C . GLU A 1 85 ? 22.422 1.067 -1.403 1 89.5 85 GLU A C 1
ATOM 637 O O . GLU A 1 85 ? 22.047 -0.03 -0.984 1 89.5 85 GLU A O 1
ATOM 642 N N . LEU A 1 86 ? 21.734 2.033 -1.865 1 86.25 86 LEU A N 1
ATOM 643 C CA . LEU A 1 86 ? 20.297 1.785 -1.965 1 86.25 86 LEU A CA 1
ATOM 644 C C . LEU A 1 86 ? 20.016 0.601 -2.883 1 86.25 86 LEU A C 1
ATOM 646 O O . LEU A 1 86 ? 19.234 -0.288 -2.531 1 86.25 86 LEU A O 1
ATOM 650 N N . PHE A 1 87 ? 20.641 0.567 -3.961 1 91.81 87 PHE A N 1
ATOM 651 C CA . PHE A 1 87 ? 20.453 -0.52 -4.914 1 91.81 87 PHE A CA 1
ATOM 652 C C . PHE A 1 87 ? 20.844 -1.856 -4.297 1 91.81 87 PHE A C 1
ATOM 654 O O . PHE A 1 87 ? 20.094 -2.824 -4.363 1 91.81 87 PHE A O 1
ATOM 661 N N . CYS A 1 88 ? 21.953 -1.897 -3.713 1 92.38 88 CYS A N 1
ATOM 662 C CA . CYS A 1 88 ? 22.453 -3.145 -3.148 1 92.38 88 CYS A CA 1
ATOM 663 C C . CYS A 1 88 ? 21.562 -3.631 -2.014 1 92.38 88 CYS A C 1
ATOM 665 O O . CYS A 1 88 ? 21.281 -4.828 -1.902 1 92.38 88 CYS A O 1
ATOM 667 N N . ALA A 1 89 ? 21.188 -2.705 -1.185 1 90.88 89 ALA A N 1
ATOM 668 C CA . ALA A 1 89 ? 20.312 -3.076 -0.075 1 90.88 89 ALA A CA 1
ATOM 669 C C . ALA A 1 89 ? 18.984 -3.652 -0.583 1 90.88 89 ALA A C 1
ATOM 671 O O . ALA A 1 89 ? 18.547 -4.699 -0.113 1 90.88 89 ALA A O 1
ATOM 672 N N . LEU A 1 90 ? 18.453 -3.033 -1.566 1 91.25 90 LEU A N 1
ATOM 673 C CA . LEU A 1 90 ? 17.188 -3.486 -2.115 1 91.25 90 LEU A CA 1
ATOM 674 C C . LEU A 1 90 ? 17.359 -4.785 -2.896 1 91.25 90 LEU A C 1
ATOM 676 O O . LEU A 1 90 ? 16.5 -5.668 -2.84 1 91.25 90 LEU A O 1
ATOM 680 N N . PHE A 1 91 ? 18.422 -4.879 -3.535 1 94.44 91 PHE A N 1
ATOM 681 C CA . PHE A 1 91 ? 18.703 -6.066 -4.328 1 94.44 91 PHE A CA 1
ATOM 682 C C . PHE A 1 91 ? 18.891 -7.289 -3.43 1 94.44 91 PHE A C 1
ATOM 684 O O . PHE A 1 91 ? 18.219 -8.305 -3.619 1 94.44 91 PHE A O 1
ATOM 691 N N . ILE A 1 92 ? 19.719 -7.148 -2.473 1 95 92 ILE A N 1
ATOM 692 C CA . ILE A 1 92 ? 20.062 -8.281 -1.623 1 95 92 ILE A CA 1
ATOM 693 C C . ILE A 1 92 ? 18.875 -8.641 -0.729 1 95 92 ILE A C 1
ATOM 695 O O . ILE A 1 92 ? 18.453 -9.805 -0.692 1 95 92 ILE A O 1
ATOM 699 N N . LEU A 1 93 ? 18.344 -7.664 -0.102 1 95.31 93 LEU A N 1
ATOM 700 C CA . LEU A 1 93 ? 17.281 -7.941 0.853 1 95.31 93 LEU A CA 1
ATOM 701 C C . LEU A 1 93 ? 15.992 -8.328 0.132 1 95.31 93 LEU A C 1
ATOM 703 O O . LEU A 1 93 ? 15.227 -9.164 0.622 1 95.31 93 LEU A O 1
ATOM 707 N N . GLY A 1 94 ? 15.758 -7.703 -0.988 1 94.06 94 GLY A N 1
ATOM 708 C CA . GLY A 1 94 ? 14.602 -8.086 -1.775 1 94.06 94 GLY A CA 1
ATOM 709 C C . GLY A 1 94 ? 14.664 -9.516 -2.285 1 94.06 94 GLY A C 1
ATOM 710 O O . GLY A 1 94 ? 13.695 -10.266 -2.174 1 94.06 94 GLY A O 1
ATOM 711 N N . GLY A 1 95 ? 15.797 -9.859 -2.857 1 94.44 95 GLY A N 1
ATOM 712 C CA . GLY A 1 95 ? 15.992 -11.234 -3.293 1 94.44 95 GLY A CA 1
ATOM 713 C C . GLY A 1 95 ? 15.859 -12.242 -2.166 1 94.44 95 GLY A C 1
ATOM 714 O O . GLY A 1 95 ? 15.195 -13.266 -2.318 1 94.44 95 GLY A O 1
ATOM 715 N N . LEU A 1 96 ? 16.438 -11.922 -1.042 1 94.94 96 LEU A N 1
ATOM 716 C CA . LEU A 1 96 ? 16.375 -12.805 0.115 1 94.94 96 LEU A CA 1
ATOM 717 C C . LEU A 1 96 ? 14.945 -12.969 0.613 1 94.94 96 LEU A C 1
ATOM 719 O O . LEU A 1 96 ? 14.547 -14.055 1.034 1 94.94 96 LEU A O 1
ATOM 723 N N . ALA A 1 97 ? 14.211 -11.859 0.635 1 94.56 97 ALA A N 1
ATOM 724 C CA . ALA A 1 97 ? 12.82 -11.922 1.08 1 94.56 97 ALA A CA 1
ATOM 725 C C . ALA A 1 97 ? 12.023 -12.914 0.241 1 94.56 97 ALA A C 1
ATOM 727 O O . ALA A 1 97 ? 11.266 -13.727 0.78 1 94.56 97 ALA A O 1
ATOM 728 N N . VAL A 1 98 ? 12.195 -12.906 -1.06 1 93.19 98 VAL A N 1
ATOM 729 C CA . VAL A 1 98 ? 11.469 -13.789 -1.964 1 93.19 98 VAL A CA 1
ATOM 730 C C . VAL A 1 98 ? 11.898 -15.234 -1.733 1 93.19 98 VAL A C 1
ATOM 732 O O . VAL A 1 98 ? 11.055 -16.141 -1.652 1 93.19 98 VAL A O 1
ATOM 735 N N . ILE A 1 99 ? 13.164 -15.461 -1.595 1 93.62 99 ILE A N 1
ATOM 736 C CA . ILE A 1 99 ? 13.695 -16.812 -1.394 1 93.62 99 ILE A CA 1
ATOM 737 C C . ILE A 1 99 ? 13.18 -17.375 -0.074 1 93.62 99 ILE A C 1
ATOM 739 O O . ILE A 1 99 ? 12.703 -18.516 -0.024 1 93.62 99 ILE A O 1
ATOM 743 N N . ILE A 1 100 ? 13.195 -16.594 0.939 1 93.06 100 ILE A N 1
ATOM 744 C CA . ILE A 1 100 ? 12.758 -17.031 2.258 1 93.06 100 ILE A CA 1
ATOM 745 C C . ILE A 1 100 ? 11.258 -17.297 2.234 1 93.06 100 ILE A C 1
ATOM 747 O O . ILE A 1 100 ? 10.797 -18.328 2.754 1 93.06 100 ILE A O 1
ATOM 751 N N . ALA A 1 101 ? 10.531 -16.406 1.621 1 91.44 101 ALA A N 1
ATOM 752 C CA . ALA A 1 101 ? 9.078 -16.531 1.588 1 91.44 101 ALA A CA 1
ATOM 753 C C . ALA A 1 101 ? 8.648 -17.703 0.712 1 91.44 101 ALA A C 1
ATOM 755 O O . ALA A 1 101 ? 7.5 -18.141 0.771 1 91.44 101 ALA A O 1
ATOM 756 N N . SER A 1 102 ? 9.492 -18.25 -0.11 1 88.44 102 SER A N 1
ATOM 757 C CA . SER A 1 102 ? 9.141 -19.328 -1.029 1 88.44 102 SER A CA 1
ATOM 758 C C . SER A 1 102 ? 9.508 -20.688 -0.452 1 88.44 102 SER A C 1
ATOM 760 O O . SER A 1 102 ? 9.289 -21.719 -1.093 1 88.44 102 SER A O 1
ATOM 762 N N . THR A 1 103 ? 10.094 -20.672 0.644 1 88.06 103 THR A N 1
ATOM 763 C CA . THR A 1 103 ? 10.375 -21.922 1.326 1 88.06 103 THR A CA 1
ATOM 764 C C . THR A 1 103 ? 9.125 -22.438 2.037 1 88.06 103 THR A C 1
ATOM 766 O O . THR A 1 103 ? 8.008 -22.25 1.56 1 88.06 103 THR A O 1
ATOM 769 N N . LYS A 1 104 ? 9.289 -23.234 3.025 1 84.94 104 LYS A N 1
ATOM 770 C CA . LYS A 1 104 ? 8.18 -23.766 3.811 1 84.94 104 LYS A CA 1
ATOM 771 C C . LYS A 1 104 ? 7.434 -22.641 4.531 1 84.94 104 LYS A C 1
ATOM 773 O O . LYS A 1 104 ? 6.293 -22.828 4.965 1 84.94 104 LYS A O 1
ATOM 778 N N . LEU A 1 105 ? 7.957 -21.453 4.492 1 87 105 LEU A N 1
ATOM 779 C CA . LEU A 1 105 ? 7.395 -20.328 5.215 1 87 105 LEU A CA 1
ATOM 780 C C . LEU A 1 105 ? 6.32 -19.625 4.383 1 87 105 LEU A C 1
ATOM 782 O O . LEU A 1 105 ? 5.695 -18.672 4.84 1 87 105 LEU A O 1
ATOM 786 N N . GLU A 1 106 ? 6.145 -20.109 3.244 1 82.88 106 GLU A N 1
ATOM 787 C CA . GLU A 1 106 ? 5.133 -19.531 2.355 1 82.88 106 GLU A CA 1
ATOM 788 C C . GLU A 1 106 ? 3.736 -19.672 2.955 1 82.88 106 GLU A C 1
ATOM 790 O O . GLU A 1 106 ? 2.848 -18.875 2.646 1 82.88 106 GLU A O 1
ATOM 795 N N . LYS A 1 107 ? 3.584 -20.641 3.781 1 87.44 107 LYS A N 1
ATOM 796 C CA . LYS A 1 107 ? 2.273 -20.891 4.375 1 87.44 107 LYS A CA 1
ATOM 797 C C . LYS A 1 107 ? 1.991 -19.906 5.512 1 87.44 107 LYS A C 1
ATOM 799 O O . LYS A 1 107 ? 0.838 -19.719 5.91 1 87.44 107 LYS A O 1
ATOM 804 N N . ILE A 1 108 ? 3.07 -19.203 5.949 1 92.62 108 ILE A N 1
ATOM 805 C CA . ILE A 1 108 ? 2.842 -18.391 7.137 1 92.62 108 ILE A CA 1
ATOM 806 C C . ILE A 1 108 ? 3.207 -16.938 6.84 1 92.62 108 ILE A C 1
ATOM 808 O O . ILE A 1 108 ? 2.961 -16.047 7.66 1 92.62 108 ILE A O 1
ATOM 812 N N . ILE A 1 109 ? 3.762 -16.703 5.73 1 94.31 109 ILE A N 1
ATOM 813 C CA . ILE A 1 109 ? 4.184 -15.359 5.387 1 94.31 109 ILE A CA 1
ATOM 814 C C . ILE A 1 109 ? 3.512 -14.922 4.09 1 94.31 109 ILE A C 1
ATOM 816 O O . ILE A 1 109 ? 3.559 -15.641 3.086 1 94.31 109 ILE A O 1
ATOM 820 N N . PHE A 1 110 ? 2.867 -13.852 4.203 1 95.06 110 PHE A N 1
ATOM 821 C CA . PHE A 1 110 ? 2.303 -13.227 3.008 1 95.06 110 PHE A CA 1
ATOM 822 C C . PHE A 1 110 ? 3.293 -12.25 2.387 1 95.06 110 PHE A C 1
ATOM 824 O O . PHE A 1 110 ? 3.408 -11.109 2.832 1 95.06 110 PHE A O 1
ATOM 831 N N . LEU A 1 111 ? 3.863 -12.609 1.296 1 93.38 111 LEU A N 1
ATOM 832 C CA . LEU A 1 111 ? 4.996 -11.906 0.705 1 93.38 111 LEU A CA 1
ATOM 833 C C . LEU A 1 111 ? 4.598 -10.5 0.27 1 93.38 111 LEU A C 1
ATOM 835 O O . LEU A 1 111 ? 5.34 -9.539 0.499 1 93.38 111 LEU A O 1
ATOM 839 N N . PRO A 1 112 ? 3.457 -10.305 -0.361 1 93.75 112 PRO A N 1
ATOM 840 C CA . PRO A 1 112 ? 3.078 -8.945 -0.743 1 93.75 112 PRO A CA 1
ATOM 841 C C . PRO A 1 112 ? 3.035 -7.988 0.446 1 93.75 112 PRO A C 1
ATOM 843 O O . PRO A 1 112 ? 3.451 -6.832 0.329 1 93.75 112 PRO A O 1
ATOM 846 N N . ALA A 1 113 ? 2.568 -8.453 1.556 1 96.62 113 ALA A N 1
ATOM 847 C CA . ALA A 1 113 ? 2.547 -7.637 2.768 1 96.62 113 ALA A CA 1
ATOM 848 C C . ALA A 1 113 ? 3.961 -7.355 3.266 1 96.62 113 ALA A C 1
ATOM 850 O O . ALA A 1 113 ? 4.25 -6.258 3.748 1 96.62 113 ALA A O 1
ATOM 851 N N . TRP A 1 114 ? 4.816 -8.312 3.172 1 96.69 114 TRP A N 1
ATOM 852 C CA . TRP A 1 114 ? 6.215 -8.156 3.559 1 96.69 114 TRP A CA 1
ATOM 853 C C . TRP A 1 114 ? 6.879 -7.039 2.756 1 96.69 114 TRP A C 1
ATOM 855 O O . TRP A 1 114 ? 7.465 -6.117 3.328 1 96.69 114 TRP A O 1
ATOM 865 N N . LEU A 1 115 ? 6.723 -7.105 1.52 1 94.19 115 LEU A N 1
ATOM 866 C CA . LEU A 1 115 ? 7.367 -6.145 0.629 1 94.19 115 LEU A CA 1
ATOM 867 C C . LEU A 1 115 ? 6.73 -4.77 0.759 1 94.19 115 LEU A C 1
ATOM 869 O O . LEU A 1 115 ? 7.43 -3.754 0.788 1 94.19 115 LEU A O 1
ATOM 873 N N . ALA A 1 116 ? 5.426 -4.727 0.843 1 94.94 116 ALA A N 1
ATOM 874 C CA . ALA A 1 116 ? 4.738 -3.453 1.033 1 94.94 116 ALA A CA 1
ATOM 875 C C . ALA A 1 116 ? 5.117 -2.818 2.367 1 94.94 116 ALA A C 1
ATOM 877 O O . ALA A 1 116 ? 5.348 -1.609 2.445 1 94.94 116 ALA A O 1
ATOM 878 N N . GLY A 1 117 ? 5.137 -3.643 3.393 1 96.44 117 GLY A N 1
ATOM 879 C CA . GLY A 1 117 ? 5.555 -3.135 4.691 1 96.44 117 GLY A CA 1
ATOM 880 C C . GLY A 1 117 ? 6.969 -2.59 4.691 1 96.44 117 GLY A C 1
ATOM 881 O O . GLY A 1 117 ? 7.246 -1.568 5.324 1 96.44 117 GLY A O 1
ATOM 882 N N . TRP A 1 118 ? 7.816 -3.238 4.016 1 95.88 118 TRP A N 1
ATOM 883 C CA . TRP A 1 118 ? 9.188 -2.779 3.852 1 95.88 118 TRP A CA 1
ATOM 884 C C . TRP A 1 118 ? 9.234 -1.415 3.17 1 95.88 118 TRP A C 1
ATOM 886 O O . TRP A 1 118 ? 9.922 -0.502 3.633 1 95.88 118 TRP A O 1
ATOM 896 N N . ALA A 1 119 ? 8.461 -1.279 2.131 1 93.62 119 ALA A N 1
ATOM 897 C CA . ALA A 1 119 ? 8.398 -0.031 1.375 1 93.62 119 ALA A CA 1
ATOM 898 C C . ALA A 1 119 ? 7.848 1.104 2.23 1 93.62 119 ALA A C 1
ATOM 900 O O . ALA A 1 119 ? 8.352 2.229 2.184 1 93.62 119 ALA A O 1
ATOM 901 N N . ILE A 1 120 ? 6.875 0.829 2.99 1 95.19 120 ILE A N 1
ATOM 902 C CA . ILE A 1 120 ? 6.258 1.82 3.861 1 95.19 120 ILE A CA 1
ATOM 903 C C . ILE A 1 120 ? 7.27 2.299 4.902 1 95.19 120 ILE A C 1
ATOM 905 O O . ILE A 1 120 ? 7.41 3.502 5.133 1 95.19 120 ILE A O 1
ATOM 909 N N . THR A 1 121 ? 7.957 1.351 5.5 1 95.31 121 THR A N 1
ATOM 910 C CA . THR A 1 121 ? 8.953 1.692 6.508 1 95.31 121 THR A CA 1
ATOM 911 C C . THR A 1 121 ? 10.055 2.561 5.906 1 95.31 121 THR A C 1
ATOM 913 O O . THR A 1 121 ? 10.453 3.566 6.5 1 95.31 121 THR A O 1
ATOM 916 N N . LEU A 1 122 ? 10.516 2.225 4.766 1 91.56 122 LEU A N 1
ATOM 917 C CA . LEU A 1 122 ? 11.555 3.006 4.105 1 91.56 122 LEU A CA 1
ATOM 918 C C . LEU A 1 122 ? 11.047 4.402 3.758 1 91.56 122 LEU A C 1
ATOM 920 O O . LEU A 1 122 ? 11.773 5.387 3.916 1 91.56 122 LEU A O 1
ATOM 924 N N . LEU A 1 123 ? 9.844 4.418 3.307 1 89.38 123 LEU A N 1
ATOM 925 C CA . LEU A 1 123 ? 9.242 5.688 2.916 1 89.38 123 LEU A CA 1
ATOM 926 C C . LEU A 1 123 ? 9.227 6.668 4.086 1 89.38 123 LEU A C 1
ATOM 928 O O . LEU A 1 123 ? 9.516 7.852 3.914 1 89.38 123 LEU A O 1
ATOM 932 N N . ILE A 1 124 ? 8.945 6.215 5.219 1 90.56 124 ILE A N 1
ATOM 933 C CA . ILE A 1 124 ? 8.75 7.07 6.383 1 90.56 124 ILE A CA 1
ATOM 934 C C . ILE A 1 124 ? 10.094 7.324 7.066 1 90.56 124 ILE A C 1
ATOM 936 O O . ILE A 1 124 ? 10.375 8.445 7.488 1 90.56 124 ILE A O 1
ATOM 940 N N . MET A 1 125 ? 10.961 6.352 7.125 1 92.75 125 MET A N 1
ATOM 941 C CA . MET A 1 125 ? 12.117 6.434 8.008 1 92.75 125 MET A CA 1
ATOM 942 C C . MET A 1 125 ? 13.367 6.844 7.23 1 92.75 125 MET A C 1
ATOM 944 O O . MET A 1 125 ? 14.328 7.344 7.816 1 92.75 125 MET A O 1
ATOM 948 N N . ALA A 1 126 ? 13.414 6.613 5.973 1 86.75 126 ALA A N 1
ATOM 949 C CA . ALA A 1 126 ? 14.625 6.863 5.191 1 86.75 126 ALA A CA 1
ATOM 950 C C . ALA A 1 126 ? 15.07 8.32 5.316 1 86.75 126 ALA A C 1
ATOM 952 O O . ALA A 1 126 ? 16.266 8.602 5.418 1 86.75 126 ALA A O 1
ATOM 953 N N . PRO A 1 127 ? 14.148 9.266 5.305 1 84.44 127 PRO A N 1
ATOM 954 C CA . PRO A 1 127 ? 14.562 10.664 5.387 1 84.44 127 PRO A CA 1
ATOM 955 C C . PRO A 1 127 ? 15.039 11.062 6.781 1 84.44 127 PRO A C 1
ATOM 957 O O . PRO A 1 127 ? 15.602 12.141 6.961 1 84.44 127 PRO A O 1
ATOM 960 N N . LEU A 1 128 ? 15.039 10.234 7.781 1 87.81 128 LEU A N 1
ATOM 961 C CA . LEU A 1 128 ? 15.281 10.625 9.164 1 87.81 128 LEU A CA 1
ATOM 962 C C . LEU A 1 128 ? 16.703 10.281 9.586 1 87.81 128 LEU A C 1
ATOM 964 O O . LEU A 1 128 ? 17.109 10.555 10.711 1 87.81 128 LEU A O 1
ATOM 968 N N . ASN A 1 129 ? 17.609 9.906 8.828 1 82.56 129 ASN A N 1
ATOM 969 C CA . ASN A 1 129 ? 19.016 9.641 9.078 1 82.56 129 ASN A CA 1
ATOM 970 C C . ASN A 1 129 ? 19.219 8.859 10.375 1 82.56 129 ASN A C 1
ATOM 972 O O . ASN A 1 129 ? 20.016 9.258 11.219 1 82.56 129 ASN A O 1
ATOM 976 N N . MET A 1 130 ? 18.562 7.848 10.734 1 84.25 130 MET A N 1
ATOM 977 C CA . MET A 1 130 ? 18.719 6.883 11.82 1 84.25 130 MET A CA 1
ATOM 978 C C . MET A 1 130 ? 18.156 7.434 13.125 1 84.25 130 MET A C 1
ATOM 980 O O . MET A 1 130 ? 18.25 6.781 14.164 1 84.25 130 MET A O 1
ATOM 984 N N . ASN A 1 131 ? 17.625 8.555 13.117 1 89.62 131 ASN A N 1
ATOM 985 C CA . ASN A 1 131 ? 16.891 9.062 14.266 1 89.62 131 ASN A CA 1
ATOM 986 C C . ASN A 1 131 ? 15.43 8.602 14.258 1 89.62 131 ASN A C 1
ATOM 988 O O . ASN A 1 131 ? 14.523 9.414 14.07 1 89.62 131 ASN A O 1
ATOM 992 N N . TRP A 1 132 ? 15.234 7.309 14.68 1 92.25 132 TRP A N 1
ATOM 993 C CA . TRP A 1 132 ? 13.938 6.691 14.453 1 92.25 132 TRP A CA 1
ATOM 994 C C . TRP A 1 132 ? 13.023 6.879 15.664 1 92.25 132 TRP A C 1
ATOM 996 O O . TRP A 1 132 ? 11.797 6.863 15.531 1 92.25 132 TRP A O 1
ATOM 1006 N N . GLY A 1 133 ? 13.633 7.059 16.891 1 91.88 133 GLY A N 1
ATOM 1007 C CA 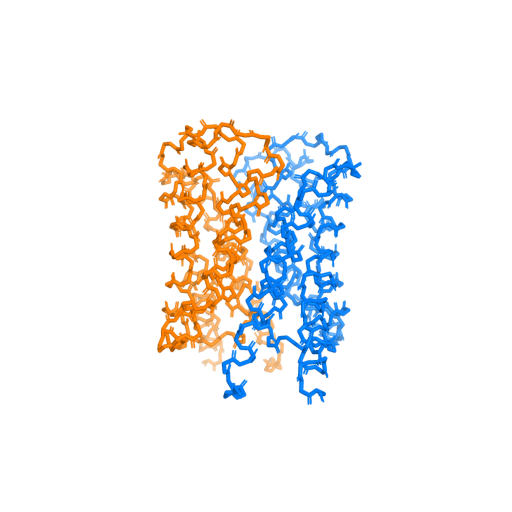. GLY A 1 133 ? 12.805 7.074 18.094 1 91.88 133 GLY A CA 1
ATOM 1008 C C . GLY A 1 133 ? 11.875 5.883 18.188 1 91.88 133 GLY A C 1
ATOM 1009 O O . GLY A 1 133 ? 12.305 4.734 18.062 1 91.88 133 GLY A O 1
ATOM 1010 N N . THR A 1 134 ? 10.57 6.102 18.328 1 93.25 134 THR A N 1
ATOM 1011 C CA . THR A 1 134 ? 9.586 5.031 18.469 1 93.25 134 THR A CA 1
ATOM 1012 C C . THR A 1 134 ? 8.883 4.773 17.141 1 93.25 134 THR A C 1
ATOM 1014 O O . THR A 1 134 ? 7.887 4.047 17.094 1 93.25 134 THR A O 1
ATOM 1017 N N . LEU A 1 135 ? 9.391 5.227 16.109 1 94.06 135 LEU A N 1
ATOM 1018 C CA . LEU A 1 135 ? 8.703 5.223 14.828 1 94.06 135 LEU A CA 1
ATOM 1019 C C . LEU A 1 135 ? 8.516 3.797 14.32 1 94.06 135 LEU A C 1
ATOM 1021 O O . LEU A 1 135 ? 7.445 3.451 13.805 1 94.06 135 LEU A O 1
ATOM 1025 N N . PRO A 1 136 ? 9.531 2.914 14.461 1 95.25 136 PRO A N 1
ATOM 1026 C CA . PRO A 1 136 ? 9.32 1.542 13.992 1 95.25 136 PRO A CA 1
ATOM 1027 C C . PRO A 1 136 ? 8.133 0.867 14.68 1 95.25 136 PRO A C 1
ATOM 1029 O O . PRO A 1 136 ? 7.355 0.166 14.023 1 95.25 136 PRO A O 1
ATOM 1032 N N . VAL A 1 137 ? 7.98 1.131 15.914 1 96 137 VAL A N 1
ATOM 1033 C CA . VAL A 1 137 ? 6.875 0.55 16.672 1 96 137 VAL A CA 1
ATOM 1034 C C . VAL A 1 137 ? 5.555 1.179 16.219 1 96 137 VAL A C 1
ATOM 1036 O O . VAL A 1 137 ? 4.543 0.486 16.078 1 96 137 VAL A O 1
ATOM 1039 N N . GLN A 1 138 ? 5.547 2.463 16 1 96.25 138 GLN A N 1
ATOM 1040 C CA . GLN A 1 138 ? 4.359 3.162 15.523 1 96.25 138 GLN A CA 1
ATOM 1041 C C . GLN A 1 138 ? 3.9 2.617 14.172 1 96.25 138 GLN A C 1
ATOM 1043 O O . GLN A 1 138 ? 2.707 2.395 13.961 1 96.25 138 GLN A O 1
ATOM 1048 N N . ILE A 1 139 ? 4.848 2.426 13.336 1 96.5 139 ILE A N 1
ATOM 1049 C CA . ILE A 1 139 ? 4.555 1.924 12 1 96.5 139 ILE A CA 1
ATOM 1050 C C . ILE A 1 139 ? 3.959 0.521 12.094 1 96.5 139 ILE A C 1
ATOM 1052 O O . ILE A 1 139 ? 2.936 0.23 11.469 1 96.5 139 ILE A O 1
ATOM 1056 N N . LEU A 1 140 ? 4.539 -0.274 12.914 1 97.44 140 LEU A N 1
ATOM 1057 C CA . LEU A 1 140 ? 4.062 -1.644 13.07 1 97.44 140 LEU A CA 1
ATOM 1058 C C . LEU A 1 140 ? 2.645 -1.666 13.625 1 97.44 140 LEU A C 1
ATOM 1060 O O . LEU A 1 140 ? 1.791 -2.412 13.141 1 97.44 140 LEU A O 1
ATOM 1064 N N . ILE A 1 141 ? 2.41 -0.919 14.609 1 97.06 141 ILE A N 1
ATOM 1065 C CA . ILE A 1 141 ? 1.079 -0.856 15.203 1 97.06 141 ILE A CA 1
ATOM 1066 C C . ILE A 1 141 ? 0.068 -0.396 14.156 1 97.06 141 ILE A C 1
ATOM 1068 O O . ILE A 1 141 ? -1.022 -0.96 14.047 1 97.06 141 ILE A O 1
ATOM 1072 N N . SER A 1 142 ? 0.436 0.596 13.438 1 96.62 142 SER A N 1
ATOM 1073 C CA . SER A 1 142 ? -0.452 1.085 12.383 1 96.62 142 SER A CA 1
ATOM 1074 C C . SER A 1 142 ? -0.725 0.005 11.344 1 96.62 142 SER A C 1
ATOM 1076 O O . SER A 1 142 ? -1.854 -0.136 10.867 1 96.62 142 SER A O 1
ATOM 1078 N N . MET A 1 143 ? 0.291 -0.729 11.008 1 97.88 143 MET A N 1
ATOM 1079 C CA . MET A 1 143 ? 0.111 -1.805 10.031 1 97.88 143 MET A CA 1
ATOM 1080 C C . MET A 1 143 ? -0.865 -2.854 10.555 1 97.88 143 MET A C 1
ATOM 1082 O O . MET A 1 143 ? -1.743 -3.311 9.82 1 97.88 143 MET A O 1
ATOM 1086 N N . LEU A 1 144 ? -0.724 -3.154 11.781 1 97.31 144 LEU A N 1
ATOM 1087 C CA . LEU A 1 144 ? -1.591 -4.156 12.391 1 97.31 144 LEU A CA 1
ATOM 1088 C C . LEU A 1 144 ? -3.021 -3.643 12.5 1 97.31 144 LEU A C 1
ATOM 1090 O O . LEU A 1 144 ? -3.975 -4.395 12.281 1 97.31 144 LEU A O 1
ATOM 1094 N N . MET A 1 145 ? -3.123 -2.385 12.812 1 96.75 145 MET A N 1
ATOM 1095 C CA . MET A 1 145 ? -4.457 -1.796 12.875 1 96.75 145 MET A CA 1
ATOM 1096 C C . MET A 1 145 ? -5.113 -1.777 11.5 1 96.75 145 MET A C 1
ATOM 1098 O O . MET A 1 145 ? -6.332 -1.895 11.383 1 96.75 145 MET A O 1
ATOM 1102 N N . GLY A 1 146 ? -4.309 -1.655 10.508 1 96.62 146 GLY A N 1
ATOM 1103 C CA . GLY A 1 146 ? -4.836 -1.742 9.156 1 96.62 146 GLY A CA 1
ATOM 1104 C C . GLY A 1 146 ? -5.473 -3.084 8.844 1 96.62 146 GLY A C 1
ATOM 1105 O O . GLY A 1 146 ? -6.543 -3.145 8.242 1 96.62 146 GLY A O 1
ATOM 1106 N N . VAL A 1 147 ? -4.895 -4.113 9.344 1 96.88 147 VAL A N 1
ATOM 1107 C CA . VAL A 1 147 ? -5.379 -5.461 9.055 1 96.88 147 VAL A CA 1
ATOM 1108 C C . VAL A 1 147 ? -6.555 -5.793 9.969 1 96.88 147 VAL A C 1
ATOM 1110 O O . VAL A 1 147 ? -7.637 -6.145 9.5 1 96.88 147 VAL A O 1
ATOM 1113 N N . TRP A 1 148 ? -6.41 -5.539 11.227 1 97.06 148 TRP A N 1
ATOM 1114 C CA . TRP A 1 148 ? -7.344 -6.086 12.203 1 97.06 148 TRP A CA 1
ATOM 1115 C C . TRP A 1 148 ? -8.492 -5.117 12.461 1 97.06 148 TRP A C 1
ATOM 1117 O O . TRP A 1 148 ? -9.641 -5.535 12.609 1 97.06 148 TRP A O 1
ATOM 1127 N N . TYR A 1 149 ? -8.18 -3.877 12.531 1 96.44 149 TYR A N 1
ATOM 1128 C CA . TYR A 1 149 ? -9.211 -2.891 12.844 1 96.44 149 TYR A CA 1
ATOM 1129 C C . TYR A 1 149 ? -9.914 -2.416 11.578 1 96.44 149 TYR A C 1
ATOM 1131 O O . TYR A 1 149 ? -11.141 -2.436 11.492 1 96.44 149 TYR A O 1
ATOM 1139 N N . VAL A 1 150 ? -9.156 -2.012 10.617 1 94.56 150 VAL A N 1
ATOM 1140 C CA . VAL A 1 150 ? -9.766 -1.464 9.406 1 94.56 150 VAL A CA 1
ATOM 1141 C C . VAL A 1 150 ? -10.18 -2.6 8.477 1 94.56 150 VAL A C 1
ATOM 1143 O O . VAL A 1 150 ? -11.273 -2.576 7.902 1 94.56 150 VAL A O 1
ATOM 1146 N N . GLY A 1 151 ? -9.359 -3.611 8.289 1 94.44 151 GLY A N 1
ATOM 1147 C CA . GLY A 1 151 ? -9.68 -4.738 7.434 1 94.44 151 GLY A CA 1
ATOM 1148 C C . GLY A 1 151 ? -10.758 -5.637 8.016 1 94.44 151 GLY A C 1
ATOM 1149 O O . GLY A 1 151 ? -11.938 -5.492 7.684 1 94.44 151 GLY A O 1
ATOM 1150 N N . VAL A 1 152 ? -10.391 -6.438 8.953 1 94.81 152 VAL A N 1
ATOM 1151 C CA . VAL A 1 152 ? -11.289 -7.402 9.57 1 94.81 152 VAL A CA 1
ATOM 1152 C C . VAL A 1 152 ? -12.406 -6.668 10.312 1 94.81 152 VAL A C 1
ATOM 1154 O O . VAL A 1 152 ? -13.562 -7.09 10.281 1 94.81 152 VAL A O 1
ATOM 1157 N N . GLY A 1 153 ? -12.078 -5.617 10.906 1 95.12 153 GLY A N 1
ATOM 1158 C CA . GLY A 1 153 ? -13.047 -4.855 11.68 1 95.12 153 GLY A CA 1
ATOM 1159 C C . GLY A 1 153 ? -14.195 -4.324 10.844 1 95.12 153 GLY A C 1
ATOM 1160 O O . GLY A 1 153 ? -15.352 -4.402 11.25 1 95.12 153 GLY A O 1
ATOM 1161 N N . VAL A 1 154 ? -13.898 -3.75 9.734 1 93.38 154 VAL A N 1
ATOM 1162 C CA . VAL A 1 154 ? -14.945 -3.229 8.859 1 93.38 154 VAL A CA 1
ATOM 1163 C C . VAL A 1 154 ? -15.875 -4.359 8.43 1 93.38 154 VAL A C 1
ATOM 1165 O O . VAL A 1 154 ? -17.094 -4.184 8.375 1 93.38 154 VAL A O 1
ATOM 1168 N N . LEU A 1 155 ? -15.336 -5.547 8.148 1 92.5 155 LEU A N 1
ATOM 1169 C CA . LEU A 1 155 ? -16.141 -6.699 7.75 1 92.5 155 LEU A CA 1
ATOM 1170 C C . LEU A 1 155 ? -17.078 -7.125 8.875 1 92.5 155 LEU A C 1
ATOM 1172 O O . LEU A 1 155 ? -18.25 -7.383 8.641 1 92.5 155 LEU A O 1
ATOM 1176 N N . LYS A 1 156 ? -16.531 -7.223 10 1 93.06 156 LYS A N 1
ATOM 1177 C CA . LYS A 1 156 ? -17.344 -7.613 11.141 1 93.06 156 LYS A CA 1
ATOM 1178 C C . LYS A 1 156 ? -18.422 -6.57 11.43 1 93.06 156 LYS A C 1
ATOM 1180 O O . LYS A 1 156 ? -19.562 -6.918 11.773 1 93.06 156 LYS A O 1
ATOM 1185 N N . PHE A 1 157 ? -18.047 -5.352 11.383 1 94.94 157 PHE A N 1
ATOM 1186 C CA . PHE A 1 157 ? -18.984 -4.258 11.594 1 94.94 157 PHE A CA 1
ATOM 1187 C C . PHE A 1 157 ? -20.109 -4.301 10.562 1 94.94 157 PHE A C 1
ATOM 1189 O O . PHE A 1 157 ? -21.281 -4.141 10.898 1 94.94 157 PHE A O 1
ATOM 1196 N N . GLN A 1 158 ? -19.719 -4.48 9.336 1 92.19 158 GLN A N 1
ATOM 1197 C CA . GLN A 1 158 ? -20.703 -4.594 8.258 1 92.19 158 GLN A CA 1
ATOM 1198 C C . GLN A 1 158 ? -21.688 -5.723 8.531 1 92.19 158 GLN A C 1
ATOM 1200 O O . GLN A 1 158 ? -22.891 -5.539 8.398 1 92.19 158 GLN A O 1
ATOM 1205 N N . ASN A 1 159 ? -21.141 -6.863 8.883 1 92.56 159 ASN A N 1
ATOM 1206 C CA . ASN A 1 159 ? -21.984 -8.016 9.164 1 92.56 159 ASN A CA 1
ATOM 1207 C C . ASN A 1 159 ? -22.922 -7.758 10.352 1 92.56 159 ASN A C 1
ATOM 1209 O O . ASN A 1 159 ? -24.062 -8.188 10.352 1 92.56 159 ASN A O 1
ATOM 1213 N N . PHE A 1 160 ? -22.406 -7.113 11.289 1 94.25 160 PHE A N 1
ATOM 1214 C CA . PHE A 1 160 ? -23.188 -6.754 12.453 1 94.25 160 PHE A CA 1
ATOM 1215 C C . PHE A 1 160 ? -24.359 -5.852 12.062 1 94.25 160 PHE A C 1
ATOM 1217 O O . PHE A 1 160 ? -25.484 -6.059 12.508 1 94.25 160 PHE A O 1
ATOM 1224 N N . LEU A 1 161 ? -24.141 -4.855 11.266 1 92.38 161 LEU A N 1
ATOM 1225 C CA . LEU A 1 161 ? -25.172 -3.924 10.812 1 92.38 161 LEU A CA 1
ATOM 1226 C C . LEU A 1 161 ? -26.234 -4.645 9.984 1 92.38 161 LEU A C 1
ATOM 1228 O O . LEU A 1 161 ? -27.422 -4.379 10.133 1 92.38 161 LEU A O 1
ATOM 1232 N N . ILE A 1 162 ? -25.75 -5.484 9.141 1 92.25 162 ILE A N 1
ATOM 1233 C CA . ILE A 1 162 ? -26.688 -6.234 8.297 1 92.25 162 ILE A CA 1
ATOM 1234 C C . ILE A 1 162 ? -27.594 -7.09 9.172 1 92.25 162 ILE A C 1
ATOM 1236 O O . ILE A 1 162 ? -28.812 -7.156 8.945 1 92.25 162 ILE A O 1
ATOM 1240 N N . ALA A 1 163 ? -26.984 -7.668 10.172 1 93.06 163 ALA A N 1
ATOM 1241 C CA . ALA A 1 163 ? -27.766 -8.492 11.094 1 93.06 163 ALA A CA 1
ATOM 1242 C C . ALA A 1 163 ? -28.781 -7.641 11.859 1 93.06 163 ALA A C 1
ATOM 1244 O O . ALA A 1 163 ? -29.891 -8.094 12.141 1 93.06 163 ALA A O 1
ATOM 1245 N N . LEU A 1 164 ? -28.438 -6.457 12.164 1 92.62 164 LEU A N 1
ATOM 1246 C CA . LEU A 1 164 ? -29.312 -5.559 12.914 1 92.62 164 LEU A CA 1
ATOM 1247 C C . LEU A 1 164 ? -30.469 -5.074 12.047 1 92.62 164 LEU A C 1
ATOM 1249 O O . LEU A 1 164 ? -31.594 -4.918 12.539 1 92.62 164 LEU A O 1
ATOM 1253 N N . ILE A 1 165 ? -30.25 -4.805 10.781 1 89.31 165 ILE A N 1
ATOM 1254 C CA . ILE A 1 165 ? -31.25 -4.234 9.883 1 89.31 165 ILE A CA 1
ATOM 1255 C C . ILE A 1 165 ? -32.188 -5.332 9.398 1 89.31 165 ILE A C 1
ATOM 1257 O O . ILE A 1 165 ? -33.406 -5.102 9.242 1 89.31 165 ILE A O 1
ATOM 1261 N N . LYS A 1 166 ? -31.672 -6.461 9.047 1 87.5 166 LYS A N 1
ATOM 1262 C CA . LYS A 1 166 ? -32.5 -7.555 8.57 1 87.5 166 LYS A CA 1
ATOM 1263 C C . LYS A 1 166 ? -33.344 -8.141 9.703 1 87.5 166 LYS A C 1
ATOM 1265 O O . LYS A 1 166 ? -34.281 -8.906 9.461 1 87.5 166 LYS A O 1
ATOM 1270 N N . LYS A 1 167 ? -33.031 -7.91 10.836 1 76 167 LYS A N 1
ATOM 1271 C CA . LYS A 1 167 ? -33.938 -8.297 11.914 1 76 167 LYS A CA 1
ATOM 1272 C C . LYS A 1 167 ? -35.188 -7.43 11.914 1 76 167 LYS A C 1
ATOM 1274 O O . LYS A 1 167 ? -36.281 -7.93 12.141 1 76 167 LYS A O 1
ATOM 1279 N N . MET B 1 1 ? 17 -28.297 -13.258 1 63.34 1 MET B N 1
ATOM 1280 C CA . MET B 1 1 ? 16.516 -27.531 -12.109 1 63.34 1 MET B CA 1
ATOM 1281 C C . MET B 1 1 ? 15.023 -27.75 -11.891 1 63.34 1 MET B C 1
ATOM 1283 O O . MET B 1 1 ? 14.258 -27.859 -12.852 1 63.34 1 MET B O 1
ATOM 1287 N N . ASN B 1 2 ? 14.609 -28.031 -10.703 1 83.31 2 ASN B N 1
ATOM 1288 C CA . ASN B 1 2 ? 13.211 -28.219 -10.336 1 83.31 2 ASN B CA 1
ATOM 1289 C C . ASN B 1 2 ? 12.375 -26.984 -10.656 1 83.31 2 ASN B C 1
ATOM 1291 O O . ASN B 1 2 ? 12.836 -25.859 -10.477 1 83.31 2 ASN B O 1
ATOM 1295 N N . GLU B 1 3 ? 11.414 -27.141 -11.406 1 85.38 3 GLU B N 1
ATOM 1296 C CA . GLU B 1 3 ? 10.531 -26.078 -11.875 1 85.38 3 GLU B CA 1
ATOM 1297 C C . GLU B 1 3 ? 10.211 -25.094 -10.758 1 85.38 3 GLU B C 1
ATOM 1299 O O . GLU B 1 3 ? 10.141 -23.891 -10.984 1 85.38 3 GLU B O 1
ATOM 1304 N N . ARG B 1 4 ? 9.977 -25.594 -9.68 1 86.81 4 ARG B N 1
ATOM 1305 C CA . ARG B 1 4 ? 9.68 -24.75 -8.531 1 86.81 4 ARG B CA 1
ATOM 1306 C C . ARG B 1 4 ? 10.867 -23.844 -8.188 1 86.81 4 ARG B C 1
ATOM 1308 O O . ARG B 1 4 ? 10.688 -22.656 -7.926 1 86.81 4 ARG B O 1
ATOM 1315 N N . LYS B 1 5 ? 11.977 -24.484 -8.156 1 88.94 5 LYS B N 1
ATOM 1316 C CA . LYS B 1 5 ? 13.188 -23.734 -7.863 1 88.94 5 LYS B CA 1
ATOM 1317 C C . LYS B 1 5 ? 13.438 -22.656 -8.922 1 88.94 5 LYS B C 1
ATOM 1319 O O . LYS B 1 5 ? 13.82 -21.531 -8.602 1 88.94 5 LYS B O 1
ATOM 1324 N N . LEU B 1 6 ? 13.203 -22.953 -10.086 1 91.69 6 LEU B N 1
ATOM 1325 C CA . LEU B 1 6 ? 13.375 -22 -11.18 1 91.69 6 LEU B CA 1
ATOM 1326 C C . LEU B 1 6 ? 12.414 -20.828 -11.047 1 91.69 6 LEU B C 1
ATOM 1328 O O . LEU B 1 6 ? 12.797 -19.672 -11.242 1 91.69 6 LEU B O 1
ATOM 1332 N N . ASN B 1 7 ? 11.219 -21.125 -10.711 1 90.31 7 ASN B N 1
ATOM 1333 C CA . ASN B 1 7 ? 10.219 -20.078 -10.539 1 90.31 7 ASN B CA 1
ATOM 1334 C C . ASN B 1 7 ? 10.562 -19.141 -9.391 1 90.31 7 ASN B C 1
ATOM 1336 O O . ASN B 1 7 ? 10.406 -17.922 -9.5 1 90.31 7 ASN B O 1
ATOM 1340 N N . VAL B 1 8 ? 11.078 -19.734 -8.383 1 90.62 8 VAL B N 1
ATOM 1341 C CA . VAL B 1 8 ? 11.422 -18.953 -7.199 1 90.62 8 VAL B CA 1
ATOM 1342 C C . VAL B 1 8 ? 12.625 -18.062 -7.496 1 90.62 8 VAL B C 1
ATOM 1344 O O . VAL B 1 8 ? 12.617 -16.875 -7.168 1 90.62 8 VAL B O 1
ATOM 1347 N N . LEU B 1 9 ? 13.602 -18.578 -8.125 1 92.38 9 LEU B N 1
ATOM 1348 C CA . LEU B 1 9 ? 14.836 -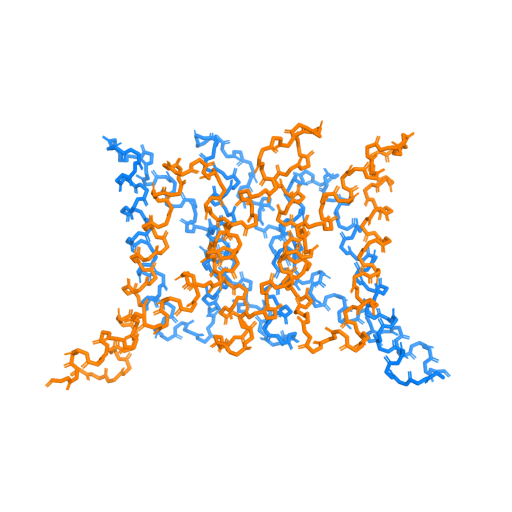17.844 -8.398 1 92.38 9 LEU B CA 1
ATOM 1349 C C . LEU B 1 9 ? 14.586 -16.734 -9.414 1 92.38 9 LEU B C 1
ATOM 1351 O O . LEU B 1 9 ? 15.141 -15.641 -9.281 1 92.38 9 LEU B O 1
ATOM 1355 N N . THR B 1 10 ? 13.789 -16.953 -10.32 1 93.06 10 THR B N 1
ATOM 1356 C CA . THR B 1 10 ? 13.516 -15.93 -11.32 1 93.06 10 THR B CA 1
ATOM 1357 C C . THR B 1 10 ? 12.641 -14.82 -10.742 1 93.06 10 THR B C 1
ATOM 1359 O O . THR B 1 10 ? 12.82 -13.648 -11.062 1 93.06 10 THR B O 1
ATOM 1362 N N . LEU B 1 11 ? 11.703 -15.211 -9.992 1 90.69 11 LEU B N 1
ATOM 1363 C CA . LEU B 1 11 ? 10.898 -14.203 -9.289 1 90.69 11 LEU B CA 1
ATOM 1364 C C . LEU B 1 11 ? 11.773 -13.359 -8.367 1 90.69 11 LEU B C 1
ATOM 1366 O O . LEU B 1 11 ? 11.641 -12.141 -8.336 1 90.69 11 LEU B O 1
ATOM 1370 N N . ALA B 1 12 ? 12.617 -14.07 -7.637 1 93.62 12 ALA B N 1
ATOM 1371 C CA . ALA B 1 12 ? 13.539 -13.375 -6.734 1 93.62 12 ALA B CA 1
ATOM 1372 C C . ALA B 1 12 ? 14.422 -12.398 -7.5 1 93.62 12 ALA B C 1
ATOM 1374 O O . ALA B 1 12 ? 14.641 -11.266 -7.055 1 93.62 12 ALA B O 1
ATOM 1375 N N . LEU B 1 13 ? 14.891 -12.773 -8.602 1 93.88 13 LEU B N 1
ATOM 1376 C CA . LEU B 1 13 ? 15.727 -11.906 -9.414 1 93.88 13 LEU B CA 1
ATOM 1377 C C . LEU B 1 13 ? 14.93 -10.719 -9.945 1 93.88 13 LEU B C 1
ATOM 1379 O O . LEU B 1 13 ? 15.445 -9.602 -10.016 1 93.88 13 LEU B O 1
ATOM 1383 N N . GLY B 1 14 ? 13.742 -10.977 -10.375 1 93.69 14 GLY B N 1
ATOM 1384 C CA . GLY B 1 14 ? 12.883 -9.891 -10.82 1 93.69 14 GLY B CA 1
ATOM 1385 C C . GLY B 1 14 ? 12.633 -8.852 -9.75 1 93.69 14 GLY B C 1
ATOM 1386 O O . GLY B 1 14 ? 12.789 -7.648 -10 1 93.69 14 GLY B O 1
ATOM 1387 N N . ILE B 1 15 ? 12.297 -9.281 -8.602 1 92.38 15 ILE B N 1
ATOM 1388 C CA . ILE B 1 15 ? 12.023 -8.383 -7.48 1 92.38 15 ILE B CA 1
ATOM 1389 C C . ILE B 1 15 ? 13.32 -7.711 -7.031 1 92.38 15 ILE B C 1
ATOM 1391 O O . ILE B 1 15 ? 13.312 -6.535 -6.656 1 92.38 15 ILE B O 1
ATOM 1395 N N . ALA B 1 16 ? 14.398 -8.422 -7.105 1 93.69 16 ALA B N 1
ATOM 1396 C CA . ALA B 1 16 ? 15.695 -7.898 -6.668 1 93.69 16 ALA B CA 1
ATOM 1397 C C . ALA B 1 16 ? 16.219 -6.844 -7.641 1 93.69 16 ALA B C 1
ATOM 1399 O O . ALA B 1 16 ? 16.969 -5.953 -7.25 1 93.69 16 ALA B O 1
ATOM 1400 N N . LEU B 1 17 ? 15.805 -6.863 -8.836 1 94.69 17 LEU B N 1
ATOM 1401 C CA . LEU B 1 17 ? 16.422 -6.008 -9.852 1 94.69 17 LEU B CA 1
ATOM 1402 C C . LEU B 1 17 ? 15.492 -4.848 -10.203 1 94.69 17 LEU B C 1
ATOM 1404 O O . LEU B 1 17 ? 15.898 -3.684 -10.141 1 94.69 17 LEU B O 1
ATOM 1408 N N . LEU B 1 18 ? 14.289 -5.07 -10.5 1 95.25 18 LEU B N 1
ATOM 1409 C CA . LEU B 1 18 ? 13.43 -4.066 -11.117 1 95.25 18 LEU B CA 1
ATOM 1410 C C . LEU B 1 18 ? 13.062 -2.973 -10.117 1 95.25 18 LEU B C 1
ATOM 1412 O O . LEU B 1 18 ? 13.242 -1.786 -10.398 1 95.25 18 LEU B O 1
ATOM 1416 N N . PRO B 1 19 ? 12.555 -3.324 -8.93 1 93.5 19 PRO B N 1
ATOM 1417 C CA . PRO B 1 19 ? 12.219 -2.256 -7.988 1 93.5 19 PRO B CA 1
ATOM 1418 C C . PRO B 1 19 ? 13.43 -1.403 -7.609 1 93.5 19 PRO B C 1
ATOM 1420 O O . PRO B 1 19 ? 13.352 -0.172 -7.633 1 93.5 19 PRO B O 1
ATOM 1423 N N . PRO B 1 20 ? 14.578 -2.006 -7.375 1 93.44 20 PRO B N 1
ATOM 1424 C CA . PRO B 1 20 ? 15.75 -1.191 -7.047 1 93.44 20 PRO B CA 1
ATOM 1425 C C . PRO B 1 20 ? 16.188 -0.284 -8.195 1 93.44 20 PRO B C 1
ATOM 1427 O O . PRO B 1 20 ? 16.641 0.836 -7.965 1 93.44 20 PRO B O 1
ATOM 1430 N N . ILE B 1 21 ? 16.125 -0.729 -9.367 1 94.56 21 ILE B N 1
ATOM 1431 C CA . ILE B 1 21 ? 16.453 0.108 -10.516 1 94.56 21 ILE B CA 1
ATOM 1432 C C . ILE B 1 21 ? 15.547 1.342 -10.531 1 94.56 21 ILE B C 1
ATOM 1434 O O . ILE B 1 21 ? 16.031 2.465 -10.703 1 94.56 21 ILE B O 1
ATOM 1438 N N . TRP B 1 22 ? 14.297 1.152 -10.328 1 94.38 22 TRP B N 1
ATOM 1439 C CA . TRP B 1 22 ? 13.367 2.275 -10.266 1 94.38 22 TRP B CA 1
ATOM 1440 C C . TRP B 1 22 ? 13.711 3.205 -9.109 1 94.38 22 TRP B C 1
ATOM 1442 O O . TRP B 1 22 ? 13.688 4.43 -9.258 1 94.38 22 TRP B O 1
ATOM 1452 N N . ALA B 1 23 ? 14.047 2.645 -8 1 90 23 ALA B N 1
ATOM 1453 C CA . ALA B 1 23 ? 14.344 3.438 -6.812 1 90 23 ALA B CA 1
ATOM 1454 C C . ALA B 1 23 ? 15.539 4.359 -7.055 1 90 23 ALA B C 1
ATOM 1456 O O . ALA B 1 23 ? 15.547 5.504 -6.598 1 90 23 ALA B O 1
ATOM 1457 N N . VAL B 1 24 ? 16.5 3.918 -7.805 1 89.75 24 VAL B N 1
ATOM 1458 C CA . VAL B 1 24 ? 17.734 4.672 -8.039 1 89.75 24 VAL B CA 1
ATOM 1459 C C . VAL B 1 24 ? 17.516 5.66 -9.18 1 89.75 24 VAL B C 1
ATOM 1461 O O . VAL B 1 24 ? 18.031 6.781 -9.141 1 89.75 24 VAL B O 1
ATOM 1464 N N . ILE B 1 25 ? 16.688 5.312 -10.148 1 92.5 25 ILE B N 1
ATOM 1465 C CA . ILE B 1 25 ? 16.578 6.117 -11.359 1 92.5 25 ILE B CA 1
ATOM 1466 C C . ILE B 1 25 ? 15.5 7.188 -11.172 1 92.5 25 ILE B C 1
ATOM 1468 O O . ILE B 1 25 ? 15.578 8.266 -11.766 1 92.5 25 ILE B O 1
ATOM 1472 N N . SER B 1 26 ? 14.531 6.98 -10.367 1 91.81 26 SER B N 1
ATOM 1473 C CA . SER B 1 26 ? 13.359 7.848 -10.258 1 91.81 26 SER B CA 1
ATOM 1474 C C . SER B 1 26 ? 13.75 9.266 -9.859 1 91.81 26 SER B C 1
ATOM 1476 O O . SER B 1 26 ? 13.242 10.234 -10.414 1 91.81 26 SER B O 1
ATOM 1478 N N . PRO B 1 27 ? 14.727 9.453 -9.008 1 88.75 27 PRO B N 1
ATOM 1479 C CA . PRO B 1 27 ? 15.094 10.828 -8.648 1 88.75 27 PRO B CA 1
ATOM 1480 C C . PRO B 1 27 ? 15.711 11.602 -9.812 1 88.75 27 PRO B C 1
ATOM 1482 O O . PRO B 1 27 ? 15.625 12.828 -9.852 1 88.75 27 PRO B O 1
ATOM 1485 N N . TYR B 1 28 ? 16.344 10.898 -10.688 1 90.81 28 TYR B N 1
ATOM 1486 C CA . TYR B 1 28 ? 16.938 11.555 -11.852 1 90.81 28 TYR B CA 1
ATOM 1487 C C . TYR B 1 28 ? 15.852 12.156 -12.734 1 90.81 28 TYR B C 1
ATOM 1489 O O . TYR B 1 28 ? 16.125 13.086 -13.508 1 90.81 28 TYR B O 1
ATOM 1497 N N . PHE B 1 29 ? 14.609 11.727 -12.578 1 91.56 29 PHE B N 1
ATOM 1498 C CA . PHE B 1 29 ? 13.484 12.273 -13.328 1 91.56 29 PHE B CA 1
ATOM 1499 C C . PHE B 1 29 ? 12.672 13.227 -12.453 1 91.56 29 PHE B C 1
ATOM 1501 O O . PHE B 1 29 ? 11.547 13.594 -12.805 1 91.56 29 PHE B O 1
ATOM 1508 N N . GLY B 1 30 ? 13.242 13.547 -11.266 1 89 30 GLY B N 1
ATOM 1509 C CA . GLY B 1 30 ? 12.562 14.477 -10.375 1 89 30 GLY B CA 1
ATOM 1510 C C . GLY B 1 30 ? 11.5 13.82 -9.516 1 89 30 GLY B C 1
ATOM 1511 O O . GLY B 1 30 ? 10.68 14.5 -8.906 1 89 30 GLY B O 1
ATOM 1512 N N . ILE B 1 31 ? 11.453 12.531 -9.453 1 91 31 ILE B N 1
ATOM 1513 C CA . ILE B 1 31 ? 10.477 11.797 -8.656 1 91 31 ILE B CA 1
ATOM 1514 C C . ILE B 1 31 ? 11.094 11.398 -7.316 1 91 31 ILE B C 1
ATOM 1516 O O . ILE B 1 31 ? 12 10.555 -7.266 1 91 31 ILE B O 1
ATOM 1520 N N . THR B 1 32 ? 10.562 12 -6.285 1 86.88 32 THR B N 1
ATOM 1521 C CA . THR B 1 32 ? 11.109 11.758 -4.953 1 86.88 32 THR B CA 1
ATOM 1522 C C . THR B 1 32 ? 10.258 10.742 -4.195 1 86.88 32 THR B C 1
ATOM 1524 O O . THR B 1 32 ? 10.578 10.383 -3.061 1 86.88 32 THR B O 1
ATOM 1527 N N . THR B 1 33 ? 9.219 10.242 -4.809 1 89.19 33 THR B N 1
ATOM 1528 C CA . THR B 1 33 ? 8.297 9.312 -4.172 1 89.19 33 THR B CA 1
ATOM 1529 C C . THR B 1 33 ? 8.43 7.918 -4.773 1 89.19 33 THR B C 1
ATOM 1531 O O . THR B 1 33 ? 7.434 7.215 -4.953 1 89.19 33 THR B O 1
ATOM 1534 N N . GLY B 1 34 ? 9.57 7.516 -5.078 1 86.94 34 GLY B N 1
ATOM 1535 C CA . GLY B 1 34 ? 9.812 6.258 -5.77 1 86.94 34 GLY B CA 1
ATOM 1536 C C . GLY B 1 34 ? 9.367 5.043 -4.973 1 86.94 34 GLY B C 1
ATOM 1537 O O . GLY B 1 34 ? 8.938 4.043 -5.547 1 86.94 34 GLY B O 1
ATOM 1538 N N . SER B 1 35 ? 9.422 5.121 -3.631 1 86.94 35 SER B N 1
ATOM 1539 C CA . SER B 1 35 ? 9.07 3.992 -2.775 1 86.94 35 SER B CA 1
ATOM 1540 C C . SER B 1 35 ? 7.582 3.666 -2.883 1 86.94 35 SER B C 1
ATOM 1542 O O . SER B 1 35 ? 7.168 2.535 -2.617 1 86.94 35 SER B O 1
ATOM 1544 N N . VAL B 1 36 ? 6.785 4.609 -3.334 1 93.19 36 VAL B N 1
ATOM 1545 C CA . VAL B 1 36 ? 5.348 4.422 -3.512 1 93.19 36 VAL B CA 1
ATOM 1546 C C . VAL B 1 36 ? 5.094 3.307 -4.523 1 93.19 36 VAL B C 1
ATOM 1548 O O . VAL B 1 36 ? 4.121 2.559 -4.402 1 93.19 36 VAL B O 1
ATOM 1551 N N . ALA B 1 37 ? 6.004 3.176 -5.434 1 95.06 37 ALA B N 1
ATOM 1552 C CA . ALA B 1 37 ? 5.852 2.156 -6.469 1 95.06 37 ALA B CA 1
ATOM 1553 C C . ALA B 1 37 ? 5.816 0.757 -5.859 1 95.06 37 ALA B C 1
ATOM 1555 O O . ALA B 1 37 ? 4.984 -0.07 -6.242 1 95.06 37 ALA B O 1
ATOM 1556 N N . LEU B 1 38 ? 6.625 0.528 -4.906 1 91.5 38 LEU B N 1
ATOM 1557 C CA . LEU B 1 38 ? 6.691 -0.794 -4.293 1 91.5 38 LEU B CA 1
ATOM 1558 C C . LEU B 1 38 ? 5.426 -1.084 -3.49 1 91.5 38 LEU B C 1
ATOM 1560 O O . LEU B 1 38 ? 4.957 -2.225 -3.453 1 91.5 38 LEU B O 1
ATOM 1564 N N . ILE B 1 39 ? 4.887 -0.1 -2.842 1 94.44 39 ILE B N 1
ATOM 1565 C CA . ILE B 1 39 ? 3.637 -0.258 -2.105 1 94.44 39 ILE B CA 1
ATOM 1566 C C . ILE B 1 39 ? 2.514 -0.637 -3.068 1 94.44 39 ILE B C 1
ATOM 1568 O O . ILE B 1 39 ? 1.773 -1.592 -2.822 1 94.44 39 ILE B O 1
ATOM 1572 N N . CYS B 1 40 ? 2.465 0.067 -4.172 1 95.94 40 CYS B N 1
ATOM 1573 C CA . CYS B 1 40 ? 1.399 -0.158 -5.141 1 95.94 40 CYS B CA 1
ATOM 1574 C C . CYS B 1 40 ? 1.57 -1.503 -5.84 1 95.94 40 CYS B C 1
ATOM 1576 O O . CYS B 1 40 ? 0.586 -2.156 -6.188 1 95.94 40 CYS B O 1
ATOM 1578 N N . ALA B 1 41 ? 2.805 -1.873 -6.07 1 94.94 41 ALA B N 1
ATOM 1579 C CA . ALA B 1 41 ? 3.043 -3.217 -6.59 1 94.94 41 ALA B CA 1
ATOM 1580 C C . ALA B 1 41 ? 2.488 -4.277 -5.641 1 94.94 41 ALA B C 1
ATOM 1582 O O . ALA B 1 41 ? 1.979 -5.309 -6.082 1 94.94 41 ALA B O 1
ATOM 1583 N N . GLY B 1 42 ? 2.625 -4.008 -4.402 1 92 42 GLY B N 1
ATOM 1584 C CA . GLY B 1 42 ? 2.078 -4.926 -3.414 1 92 42 GLY B CA 1
ATOM 1585 C C . GLY B 1 42 ? 0.581 -5.129 -3.553 1 92 42 GLY B C 1
ATOM 1586 O O . GLY B 1 42 ? 0.085 -6.246 -3.396 1 92 42 GLY B O 1
ATOM 1587 N N . ILE B 1 43 ? -0.084 -4.086 -3.828 1 94.12 43 ILE B N 1
ATOM 1588 C CA . ILE B 1 43 ? -1.527 -4.176 -4.02 1 94.12 43 ILE B CA 1
ATOM 1589 C C . ILE B 1 43 ? -1.835 -5.02 -5.25 1 94.12 43 ILE B C 1
ATOM 1591 O O . ILE B 1 43 ? -2.738 -5.859 -5.227 1 94.12 43 ILE B O 1
ATOM 1595 N N . PHE B 1 44 ? -1.103 -4.867 -6.309 1 94.19 44 PHE B N 1
ATOM 1596 C CA . PHE B 1 44 ? -1.278 -5.641 -7.531 1 94.19 44 PHE B CA 1
ATOM 1597 C C . PHE B 1 44 ? -1.03 -7.125 -7.273 1 94.19 44 PHE B C 1
ATOM 1599 O O . PHE B 1 44 ? -1.815 -7.973 -7.699 1 94.19 44 PHE B O 1
ATOM 1606 N N . VAL B 1 45 ? -0.001 -7.387 -6.574 1 91.44 45 VAL B N 1
ATOM 1607 C CA . VAL B 1 45 ? 0.369 -8.766 -6.297 1 91.44 45 VAL B CA 1
ATOM 1608 C C . VAL B 1 45 ? -0.637 -9.391 -5.332 1 91.44 45 VAL B C 1
ATOM 1610 O O . VAL B 1 45 ? -0.998 -10.562 -5.473 1 91.44 45 VAL B O 1
ATOM 1613 N N . ALA B 1 46 ? -1.095 -8.656 -4.379 1 91.56 46 ALA B N 1
ATOM 1614 C CA . ALA B 1 46 ? -2.1 -9.141 -3.438 1 91.56 46 ALA B CA 1
ATOM 1615 C C . ALA B 1 46 ? -3.391 -9.516 -4.156 1 91.56 46 ALA B C 1
ATOM 1617 O O . ALA B 1 46 ? -4.121 -10.398 -3.709 1 91.56 46 ALA B O 1
ATOM 1618 N N . ASN B 1 47 ? -3.604 -8.828 -5.258 1 92.75 47 ASN B N 1
ATOM 1619 C CA . ASN B 1 47 ? -4.77 -9.125 -6.082 1 92.75 47 ASN B CA 1
ATOM 1620 C C . ASN B 1 47 ? -4.555 -10.375 -6.934 1 92.75 47 ASN B C 1
ATOM 1622 O O . ASN B 1 47 ? -5.34 -10.648 -7.84 1 92.75 47 ASN B O 1
ATOM 1626 N N . GLY B 1 48 ? -3.453 -11.109 -6.801 1 88.44 48 GLY B N 1
ATOM 1627 C CA . GLY B 1 48 ? -3.213 -12.383 -7.453 1 88.44 48 GLY B CA 1
ATOM 1628 C C . GLY B 1 48 ? -2.459 -12.258 -8.766 1 88.44 48 GLY B C 1
ATOM 1629 O O . GLY B 1 48 ? -2.586 -13.109 -9.641 1 88.44 48 GLY B O 1
ATOM 1630 N N . ASN B 1 49 ? -1.828 -11.102 -8.938 1 89.62 49 ASN B N 1
ATOM 1631 C CA . ASN B 1 49 ? -1.067 -10.867 -10.156 1 89.62 49 ASN B CA 1
ATOM 1632 C C . ASN B 1 49 ? -1.961 -10.93 -11.391 1 89.62 49 ASN B C 1
ATOM 1634 O O . ASN B 1 49 ? -1.574 -11.492 -12.414 1 89.62 49 ASN B O 1
ATOM 1638 N N . LYS B 1 50 ? -3.18 -10.531 -11.242 1 92.5 50 LYS B N 1
ATOM 1639 C CA . LYS B 1 50 ? -4.098 -10.555 -12.383 1 92.5 50 LYS B CA 1
ATOM 1640 C C . LYS B 1 50 ? -3.805 -9.406 -13.344 1 92.5 50 LYS B C 1
ATOM 1642 O O . LYS B 1 50 ? -4.289 -8.289 -13.148 1 92.5 50 LYS B O 1
ATOM 1647 N N . VAL B 1 51 ? -3.143 -9.672 -14.422 1 92.25 51 VAL B N 1
ATOM 1648 C CA . VAL B 1 51 ? -2.699 -8.672 -15.391 1 92.25 51 VAL B CA 1
ATOM 1649 C C . VAL B 1 51 ? -3.91 -7.98 -16.016 1 92.25 51 VAL B C 1
ATOM 1651 O O . VAL B 1 51 ? -3.854 -6.797 -16.344 1 92.25 51 VAL B O 1
ATOM 1654 N N . GLU B 1 52 ? -5.031 -8.648 -16.062 1 92.69 52 GLU B N 1
ATOM 1655 C CA . GLU B 1 52 ? -6.246 -8.094 -16.656 1 92.69 52 GLU B CA 1
ATOM 1656 C C . GLU B 1 52 ? -6.805 -6.957 -15.805 1 92.69 52 GLU B C 1
ATOM 1658 O O . GLU B 1 52 ? -7.625 -6.168 -16.281 1 92.69 52 GLU B O 1
ATOM 1663 N N . ASP B 1 53 ? -6.324 -6.875 -14.594 1 94.38 53 ASP B N 1
ATOM 1664 C CA . ASP B 1 53 ? -6.855 -5.863 -13.688 1 94.38 53 ASP B CA 1
ATOM 1665 C C . ASP B 1 53 ? -5.934 -4.648 -13.617 1 94.38 53 ASP B C 1
ATOM 1667 O O . ASP B 1 53 ? -6.168 -3.723 -12.836 1 94.38 53 ASP B O 1
ATOM 1671 N N . GLU B 1 54 ? -4.852 -4.613 -14.414 1 94.94 54 GLU B N 1
ATOM 1672 C CA . GLU B 1 54 ? -3.846 -3.564 -14.289 1 94.94 54 GLU B CA 1
ATOM 1673 C C . GLU B 1 54 ? -4.449 -2.188 -14.555 1 94.94 54 GLU B C 1
ATOM 1675 O O . GLU B 1 54 ? -4.098 -1.212 -13.883 1 94.94 54 GLU B O 1
ATOM 1680 N N . VAL B 1 55 ? -5.297 -2.084 -15.508 1 95.5 55 VAL B N 1
ATOM 1681 C CA . VAL B 1 55 ? -5.91 -0.806 -15.859 1 95.5 55 VAL B CA 1
ATOM 1682 C C . VAL B 1 55 ? -6.883 -0.383 -14.758 1 95.5 55 VAL B C 1
ATOM 1684 O O . VAL B 1 55 ? -6.891 0.777 -14.336 1 95.5 55 VAL B O 1
ATOM 1687 N N . LYS B 1 56 ? -7.648 -1.348 -14.312 1 95.62 56 LYS B N 1
ATOM 1688 C CA . LYS B 1 56 ? -8.602 -1.102 -13.234 1 95.62 56 LYS B CA 1
ATOM 1689 C C . LYS B 1 56 ? -7.895 -0.617 -11.969 1 95.62 56 LYS B C 1
ATOM 1691 O O . LYS B 1 56 ? -8.367 0.305 -11.305 1 95.62 56 LYS B O 1
ATOM 1696 N N . ILE B 1 57 ? -6.84 -1.225 -11.672 1 96.69 57 ILE B N 1
ATOM 1697 C CA . ILE B 1 57 ? -6.047 -0.862 -10.508 1 96.69 57 ILE B CA 1
ATOM 1698 C C . ILE B 1 57 ? -5.426 0.518 -10.711 1 96.69 57 ILE B C 1
ATOM 1700 O O . ILE B 1 57 ? -5.418 1.345 -9.797 1 96.69 57 ILE B O 1
ATOM 1704 N N . SER B 1 58 ? -4.988 0.815 -11.906 1 97.56 58 SER B N 1
ATOM 1705 C CA . SER B 1 58 ? -4.41 2.113 -12.234 1 97.56 58 SER B CA 1
ATOM 1706 C C . SER B 1 58 ? -5.438 3.23 -12.102 1 97.56 58 SER B C 1
ATOM 1708 O O . SER B 1 58 ? -5.129 4.312 -11.594 1 97.56 58 SER B O 1
ATOM 1710 N N . ILE B 1 59 ? -6.59 2.969 -12.531 1 97.12 59 ILE B N 1
ATOM 1711 C CA . ILE B 1 59 ? -7.664 3.947 -12.406 1 97.12 59 ILE B CA 1
ATOM 1712 C C . ILE B 1 59 ? -7.969 4.191 -10.93 1 97.12 59 ILE B C 1
ATOM 1714 O O . ILE B 1 59 ? -8.211 5.328 -10.516 1 97.12 59 ILE B O 1
ATOM 1718 N N . GLY B 1 60 ? -7.938 3.148 -10.18 1 96.94 60 GLY B N 1
ATOM 1719 C CA . GLY B 1 60 ? -8.102 3.299 -8.742 1 96.94 60 GLY B CA 1
ATOM 1720 C C . GLY B 1 60 ? -7.062 4.207 -8.117 1 96.94 60 GLY B C 1
ATOM 1721 O O . GLY B 1 60 ? -7.398 5.086 -7.32 1 96.94 60 GLY B O 1
ATOM 1722 N N . PHE B 1 61 ? -5.863 3.994 -8.523 1 97.94 61 PHE B N 1
ATOM 1723 C CA . PHE B 1 61 ? -4.785 4.816 -7.988 1 97.94 61 PHE B CA 1
ATOM 1724 C C . PHE B 1 61 ? -4.926 6.262 -8.445 1 97.94 61 PHE B C 1
ATOM 1726 O O . PHE B 1 61 ? -4.648 7.191 -7.688 1 97.94 61 PHE B O 1
ATOM 1733 N N . PHE B 1 62 ? -5.309 6.441 -9.633 1 97.81 62 PHE B N 1
ATOM 1734 C CA . PHE B 1 62 ? -5.535 7.785 -10.148 1 97.81 62 PHE B CA 1
ATOM 1735 C C . PHE B 1 62 ? -6.609 8.5 -9.336 1 97.81 62 PHE B C 1
ATOM 1737 O O . PHE B 1 62 ? -6.402 9.633 -8.883 1 97.81 62 PHE B O 1
ATOM 1744 N N . LEU B 1 63 ? -7.688 7.883 -9.141 1 96.94 63 LEU B N 1
ATOM 1745 C CA . LEU B 1 63 ? -8.781 8.453 -8.359 1 96.94 63 LEU B CA 1
ATOM 1746 C C . LEU B 1 63 ? -8.352 8.664 -6.906 1 96.94 63 LEU B C 1
ATOM 1748 O O . LEU B 1 63 ? -8.773 9.633 -6.266 1 96.94 63 LEU B O 1
ATOM 1752 N N . GLY B 1 64 ? -7.578 7.727 -6.434 1 97 64 GLY B N 1
ATOM 1753 C CA . GLY B 1 64 ? -7.062 7.891 -5.086 1 97 64 GLY B CA 1
ATOM 1754 C C . GLY B 1 64 ? -6.234 9.156 -4.914 1 97 64 GLY B C 1
ATOM 1755 O O . GLY B 1 64 ? -6.418 9.891 -3.945 1 97 64 GLY B O 1
ATOM 1756 N N . ASP B 1 65 ? -5.375 9.312 -5.828 1 97.56 65 ASP B N 1
ATOM 1757 C CA . ASP B 1 65 ? -4.551 10.516 -5.797 1 97.56 65 ASP B CA 1
ATOM 1758 C C . ASP B 1 65 ? -5.41 11.773 -5.867 1 97.56 65 ASP B C 1
ATOM 1760 O O . ASP B 1 65 ? -5.215 12.711 -5.086 1 97.56 65 ASP B O 1
ATOM 1764 N N . LEU B 1 66 ? -6.352 11.805 -6.754 1 96.69 66 LEU B N 1
ATOM 1765 C CA . LEU B 1 66 ? -7.277 12.93 -6.898 1 96.69 66 LEU B CA 1
ATOM 1766 C C . LEU B 1 66 ? -8.062 13.148 -5.613 1 96.69 66 LEU B C 1
ATOM 1768 O O . LEU B 1 66 ? -8.234 14.289 -5.176 1 96.69 66 LEU B O 1
ATOM 1772 N N . TRP B 1 67 ? -8.516 12.086 -5.059 1 96.19 67 TRP B N 1
ATOM 1773 C CA . TRP B 1 67 ? -9.273 12.125 -3.812 1 96.19 67 TRP B CA 1
ATOM 1774 C C . TRP B 1 67 ? -8.453 12.75 -2.691 1 96.19 67 TRP B C 1
ATOM 1776 O O . TRP B 1 67 ? -8.984 13.492 -1.86 1 96.19 67 TRP B O 1
ATOM 1786 N N . GLY B 1 68 ? -7.172 12.367 -2.652 1 95.25 68 GLY B N 1
ATOM 1787 C CA . GLY B 1 68 ? -6.285 12.969 -1.67 1 95.25 68 GLY B CA 1
ATOM 1788 C C . GLY B 1 68 ? -6.137 14.469 -1.843 1 95.25 68 GLY B C 1
ATOM 1789 O O . GLY B 1 68 ? -6.199 15.219 -0.867 1 95.25 68 GLY B O 1
ATOM 1790 N N . CYS B 1 69 ? -6.039 14.922 -3.045 1 95.06 69 CYS B N 1
ATOM 1791 C CA . CYS B 1 69 ? -5.914 16.344 -3.34 1 95.06 69 CYS B CA 1
ATOM 1792 C C . CYS B 1 69 ? -7.188 17.094 -2.965 1 95.06 69 CYS B C 1
ATOM 1794 O O . CYS B 1 69 ? -7.133 18.141 -2.316 1 95.06 69 CYS B O 1
ATOM 1796 N N . ILE B 1 70 ? -8.289 16.531 -3.312 1 94.94 70 ILE B N 1
ATOM 1797 C CA . ILE B 1 70 ? -9.578 17.141 -3.014 1 94.94 70 ILE B CA 1
ATOM 1798 C C . ILE B 1 70 ? -9.781 17.203 -1.502 1 94.94 70 ILE B C 1
ATOM 1800 O O . ILE B 1 70 ? -10.227 18.234 -0.971 1 94.94 70 ILE B O 1
ATOM 1804 N N . GLY B 1 71 ? -9.508 16.141 -0.881 1 93.25 71 GLY B N 1
ATOM 1805 C CA . GLY B 1 71 ? -9.656 16.094 0.565 1 93.25 71 GLY B CA 1
ATOM 1806 C C . GLY B 1 71 ? -8.82 17.141 1.28 1 93.25 71 GLY B C 1
ATOM 1807 O O . GLY B 1 71 ? -9.328 17.859 2.152 1 93.25 71 GLY B O 1
ATOM 1808 N N . LEU B 1 72 ? -7.598 17.25 0.904 1 92.31 72 LEU B N 1
ATOM 1809 C CA . LEU B 1 72 ? -6.699 18.203 1.549 1 92.31 72 LEU B CA 1
ATOM 1810 C C . LEU B 1 72 ? -7.125 19.641 1.259 1 92.31 72 LEU B C 1
ATOM 1812 O O . LEU B 1 72 ? -7.062 20.5 2.141 1 92.31 72 LEU B O 1
ATOM 1816 N N . LYS B 1 73 ? -7.527 19.891 0.059 1 92 73 LYS B N 1
ATOM 1817 C CA . LYS B 1 73 ? -8.008 21.219 -0.292 1 92 73 LYS B CA 1
ATOM 1818 C C . LYS B 1 73 ? -9.266 21.578 0.493 1 92 73 LYS B C 1
ATOM 1820 O O . LYS B 1 73 ? -9.414 22.703 0.962 1 92 73 LYS B O 1
ATOM 1825 N N . ALA B 1 74 ? -10.148 20.641 0.624 1 90.25 74 ALA B N 1
ATOM 1826 C CA . ALA B 1 74 ? -11.383 20.859 1.38 1 90.25 74 ALA B CA 1
ATOM 1827 C C . ALA B 1 74 ? -11.086 21.156 2.848 1 90.25 74 ALA B C 1
ATOM 1829 O O . ALA B 1 74 ? -11.711 22.016 3.455 1 90.25 74 ALA B O 1
ATOM 1830 N N . MET B 1 75 ? -10.195 20.453 3.393 1 89.12 75 MET B N 1
ATOM 1831 C CA . MET B 1 75 ? -9.828 20.656 4.793 1 89.12 75 MET B CA 1
ATOM 1832 C C . MET B 1 75 ? -9.188 22.016 5 1 89.12 75 MET B C 1
ATOM 1834 O O . MET B 1 75 ? -9.391 22.641 6.043 1 89.12 75 MET B O 1
ATOM 1838 N N . ASP B 1 76 ? -8.453 22.406 4.043 1 88 76 ASP B N 1
ATOM 1839 C CA . ASP B 1 76 ? -7.785 23.703 4.125 1 88 76 ASP B CA 1
ATOM 1840 C C . ASP B 1 76 ? -8.797 24.844 4.039 1 88 76 ASP B C 1
ATOM 1842 O O . ASP B 1 76 ? -8.578 25.922 4.605 1 88 76 ASP B O 1
ATOM 1846 N N . MET B 1 77 ? -9.867 24.562 3.381 1 87.81 77 MET B N 1
ATOM 1847 C CA . MET B 1 77 ? -10.891 25.594 3.193 1 87.81 77 MET B CA 1
ATOM 1848 C C . MET B 1 77 ? -11.773 25.703 4.434 1 87.81 77 MET B C 1
ATOM 1850 O O . MET B 1 77 ? -12.242 26.797 4.758 1 87.81 77 MET B O 1
ATOM 1854 N N . VAL B 1 78 ? -11.836 24.531 5.02 1 80.31 78 VAL B N 1
ATOM 1855 C CA . VAL B 1 78 ? -12.695 24.516 6.195 1 80.31 78 VAL B CA 1
ATOM 1856 C C . VAL B 1 78 ? -11.891 24.891 7.434 1 80.31 78 VAL B C 1
ATOM 1858 O O . VAL B 1 78 ? -10.773 24.406 7.625 1 80.31 78 VAL B O 1
ATOM 1861 N N . LYS B 1 79 ? -12.164 25.953 8.031 1 80.38 79 LYS B N 1
ATOM 1862 C CA . LYS B 1 79 ? -11.453 26.5 9.195 1 80.38 79 LYS B CA 1
ATOM 1863 C C . LYS B 1 79 ? -12.086 26 10.492 1 80.38 79 LYS B C 1
ATOM 1865 O O . LYS B 1 79 ? -12.617 26.812 11.273 1 80.38 79 LYS B O 1
ATOM 1870 N N . LEU B 1 80 ? -12.031 24.594 10.672 1 85.5 80 LEU B N 1
ATOM 1871 C CA . LEU B 1 80 ? -12.477 23.984 11.914 1 85.5 80 LEU B CA 1
ATOM 1872 C C . LEU B 1 80 ? -11.32 23.297 12.633 1 85.5 80 LEU B C 1
ATOM 1874 O O . LEU B 1 80 ? -10.156 23.516 12.289 1 85.5 80 LEU B O 1
ATOM 1878 N N . ASN B 1 81 ? -11.688 22.609 13.68 1 88.5 81 ASN B N 1
ATOM 1879 C CA . ASN B 1 81 ? -10.695 21.797 14.367 1 88.5 81 ASN B CA 1
ATOM 1880 C C . ASN B 1 81 ? -10.117 20.734 13.445 1 88.5 81 ASN B C 1
ATOM 1882 O O . ASN B 1 81 ? -10.844 20.094 12.688 1 88.5 81 ASN B O 1
ATOM 1886 N N . GLU B 1 82 ? -8.836 20.641 13.508 1 82.12 82 GLU B N 1
ATOM 1887 C CA . GLU B 1 82 ? -8.125 19.766 12.594 1 82.12 82 GLU B CA 1
ATOM 1888 C C . GLU B 1 82 ? -8.656 18.328 12.68 1 82.12 82 GLU B C 1
ATOM 1890 O O . GLU B 1 82 ? -8.781 17.641 11.664 1 82.12 82 GLU B O 1
ATOM 1895 N N . ASN B 1 83 ? -9 17.859 13.867 1 87.06 83 ASN B N 1
ATOM 1896 C CA . ASN B 1 83 ? -9.5 16.5 14.062 1 87.06 83 ASN B CA 1
ATOM 1897 C C . ASN B 1 83 ? -10.891 16.328 13.453 1 87.06 83 ASN B C 1
ATOM 1899 O O . ASN B 1 83 ? -11.172 15.297 12.836 1 87.06 83 ASN B O 1
ATOM 1903 N N . ILE B 1 84 ? -11.664 17.281 13.625 1 88.81 84 ILE B N 1
ATOM 1904 C CA . ILE B 1 84 ? -13.016 17.219 13.078 1 88.81 84 ILE B CA 1
ATOM 1905 C C . ILE B 1 84 ? -12.969 17.297 11.555 1 88.81 84 ILE B C 1
ATOM 1907 O O . ILE B 1 84 ? -13.703 16.578 10.875 1 88.81 84 ILE B O 1
ATOM 1911 N N . GLU B 1 85 ? -12.117 18.109 11.102 1 89.44 85 GLU B N 1
ATOM 1912 C CA . GLU B 1 85 ? -11.977 18.25 9.656 1 89.44 85 GLU B CA 1
ATOM 1913 C C . GLU B 1 85 ? -11.5 16.953 9.023 1 89.44 85 GLU B C 1
ATOM 1915 O O . GLU B 1 85 ? -12.023 16.516 7.996 1 89.44 85 GLU B O 1
ATOM 1920 N N . LEU B 1 86 ? -10.523 16.484 9.688 1 86.25 86 LEU B N 1
ATOM 1921 C CA . LEU B 1 86 ? -9.977 15.219 9.188 1 86.25 86 LEU B CA 1
ATOM 1922 C C . LEU B 1 86 ? -11.039 14.125 9.203 1 86.25 86 LEU B C 1
ATOM 1924 O O . LEU B 1 86 ? -11.203 13.406 8.211 1 86.25 86 LEU B O 1
ATOM 1928 N N . PHE B 1 87 ? -11.734 14.039 10.25 1 91.81 87 PHE B N 1
ATOM 1929 C CA . PHE B 1 87 ? -12.781 13.031 10.375 1 91.81 87 PHE B CA 1
ATOM 1930 C C . PHE B 1 87 ? -13.852 13.227 9.305 1 91.81 87 PHE B C 1
ATOM 1932 O O . PHE B 1 87 ? -14.227 12.273 8.617 1 91.81 87 PHE B O 1
ATOM 1939 N N . CYS B 1 88 ? -14.289 14.375 9.156 1 92.19 88 CYS B N 1
ATOM 1940 C CA . CYS B 1 88 ? -15.367 14.656 8.211 1 92.19 88 CYS B CA 1
ATOM 1941 C C . CYS B 1 88 ? -14.914 14.391 6.777 1 92.19 88 CYS B C 1
ATOM 1943 O O . CYS B 1 88 ? -15.664 13.844 5.977 1 92.19 88 CYS B O 1
ATOM 1945 N N . ALA B 1 89 ? -13.727 14.836 6.48 1 90.62 89 ALA B N 1
ATOM 1946 C CA . ALA B 1 89 ? -13.203 14.609 5.137 1 90.62 89 ALA B CA 1
ATOM 1947 C C . ALA B 1 89 ? -13.102 13.117 4.828 1 90.62 89 ALA B C 1
ATOM 1949 O O . ALA B 1 89 ? -13.539 12.672 3.766 1 90.62 89 ALA B O 1
ATOM 1950 N N . LEU B 1 90 ? -12.641 12.398 5.773 1 91.31 90 LEU B N 1
ATOM 1951 C CA . LEU B 1 90 ? -12.477 10.961 5.574 1 91.31 90 LEU B CA 1
ATOM 1952 C C . LEU B 1 90 ? -13.828 10.258 5.566 1 91.31 90 LEU B C 1
ATOM 1954 O O . LEU B 1 90 ? -14.047 9.32 4.789 1 91.31 90 LEU B O 1
ATOM 1958 N N . PHE B 1 91 ? -14.664 10.719 6.359 1 94.44 91 PHE B N 1
ATOM 1959 C CA . PHE B 1 91 ? -16 10.133 6.449 1 94.44 91 PHE B CA 1
ATOM 1960 C C . PHE B 1 91 ? -16.766 10.336 5.148 1 94.44 91 PHE B C 1
ATOM 1962 O O . PHE B 1 91 ? -17.266 9.383 4.559 1 94.44 91 PHE B O 1
ATOM 1969 N N . ILE B 1 92 ? -16.812 11.547 4.719 1 94.94 92 ILE B N 1
ATOM 1970 C CA . ILE B 1 92 ? -17.625 11.891 3.557 1 94.94 92 ILE B CA 1
ATOM 1971 C C . ILE B 1 92 ? -17 11.312 2.293 1 94.94 92 ILE B C 1
ATOM 1973 O O . ILE B 1 92 ? -17.656 10.617 1.521 1 94.94 92 ILE B O 1
ATOM 1977 N N . LEU B 1 93 ? -15.734 11.547 2.145 1 95.38 93 LEU B N 1
ATOM 1978 C CA . LEU B 1 93 ? -15.078 11.117 0.915 1 95.38 93 LEU B CA 1
ATOM 1979 C C . LEU B 1 93 ? -14.914 9.602 0.885 1 95.38 93 LEU B C 1
ATOM 1981 O O . LEU B 1 93 ? -15.016 8.984 -0.177 1 95.38 93 LEU B O 1
ATOM 1985 N N . GLY B 1 94 ? -14.648 9.047 2.025 1 94.06 94 GLY B N 1
ATOM 1986 C CA . GLY B 1 94 ? -14.57 7.594 2.092 1 94.06 94 GLY B CA 1
ATOM 1987 C C . GLY B 1 94 ? -15.883 6.906 1.766 1 94.06 94 GLY B C 1
ATOM 1988 O O . GLY B 1 94 ? -15.914 5.953 0.985 1 94.06 94 GLY B O 1
ATOM 1989 N N . GLY B 1 95 ? -16.938 7.375 2.387 1 94.44 95 GLY B N 1
ATOM 1990 C CA . GLY B 1 95 ? -18.266 6.844 2.07 1 94.44 95 GLY B CA 1
ATOM 1991 C C . GLY B 1 95 ? -18.625 6.996 0.606 1 94.44 95 GLY B C 1
ATOM 1992 O O . GLY B 1 95 ? -19.125 6.055 -0.016 1 94.44 95 GLY B O 1
ATOM 1993 N N . LEU B 1 96 ? -18.344 8.148 0.059 1 94.88 96 LEU B N 1
ATOM 1994 C CA . LEU B 1 96 ? -18.656 8.414 -1.341 1 94.88 96 LEU B CA 1
ATOM 1995 C C . LEU B 1 96 ? -17.859 7.5 -2.262 1 94.88 96 LEU B C 1
ATOM 1997 O O . LEU B 1 96 ? -18.359 7.047 -3.289 1 94.88 96 LEU B O 1
ATOM 2001 N N . ALA B 1 97 ? -16.578 7.301 -1.928 1 94.56 97 ALA B N 1
ATOM 2002 C CA . ALA B 1 97 ? -15.742 6.422 -2.74 1 94.56 97 ALA B CA 1
ATOM 2003 C C . ALA B 1 97 ? -16.359 5.027 -2.84 1 94.56 97 ALA B C 1
ATOM 2005 O O . ALA B 1 97 ? -16.406 4.445 -3.926 1 94.56 97 ALA B O 1
ATOM 2006 N N . VAL B 1 98 ? -16.844 4.48 -1.75 1 93.25 98 VAL B N 1
ATOM 2007 C CA . VAL B 1 98 ? -17.422 3.141 -1.72 1 93.25 98 VAL B CA 1
ATOM 2008 C C . VAL B 1 98 ? -18.719 3.117 -2.527 1 93.25 98 VAL B C 1
ATOM 2010 O O . VAL B 1 98 ? -18.953 2.203 -3.322 1 93.25 98 VAL B O 1
ATOM 2013 N N . ILE B 1 99 ? -19.547 4.113 -2.363 1 93.56 99 ILE B N 1
ATOM 2014 C CA . ILE B 1 99 ? -20.812 4.191 -3.062 1 93.56 99 ILE B CA 1
ATOM 2015 C C . ILE B 1 99 ? -20.578 4.289 -4.566 1 93.56 99 ILE B C 1
ATOM 2017 O O . ILE B 1 99 ? -21.203 3.564 -5.348 1 93.56 99 ILE B O 1
ATOM 2021 N N . ILE B 1 100 ? -19.641 5.105 -4.945 1 93.06 100 ILE B N 1
ATOM 2022 C CA . ILE B 1 100 ? -19.344 5.305 -6.359 1 93.06 100 ILE B CA 1
ATOM 2023 C C . ILE B 1 100 ? -18.766 4.027 -6.953 1 93.06 100 ILE B C 1
ATOM 2025 O O . ILE B 1 100 ? -19.156 3.605 -8.047 1 93.06 100 ILE B O 1
ATOM 2029 N N . ALA B 1 101 ? -17.859 3.434 -6.23 1 91.5 101 ALA B N 1
ATOM 2030 C CA . ALA B 1 101 ? -17.188 2.234 -6.719 1 91.5 101 ALA B CA 1
ATOM 2031 C C . ALA B 1 101 ? -18.141 1.049 -6.777 1 91.5 101 ALA B C 1
ATOM 2033 O O . ALA B 1 101 ? -17.844 0.032 -7.406 1 91.5 101 ALA B O 1
ATOM 2034 N N . SER B 1 102 ? -19.281 1.101 -6.148 1 88.44 102 SER B N 1
ATOM 2035 C CA . SER B 1 102 ? -20.219 -0.017 -6.094 1 88.44 102 SER B CA 1
ATOM 2036 C C . SER B 1 102 ? -21.312 0.128 -7.148 1 88.44 102 SER B C 1
ATOM 2038 O O . SER B 1 102 ? -22.203 -0.713 -7.242 1 88.44 102 SER B O 1
ATOM 2040 N N . THR B 1 103 ? -21.266 1.168 -7.832 1 88 103 THR B N 1
ATOM 2041 C CA . THR B 1 103 ? -22.188 1.334 -8.945 1 88 103 THR B CA 1
ATOM 2042 C C . THR B 1 103 ? -21.719 0.563 -10.172 1 88 103 THR B C 1
ATOM 2044 O O . THR B 1 103 ? -21.109 -0.507 -10.039 1 88 103 THR B O 1
ATOM 2047 N N . LYS B 1 104 ? -22.125 0.958 -11.312 1 84.88 104 LYS B N 1
ATOM 2048 C CA . LYS B 1 104 ? -21.688 0.328 -12.562 1 84.88 104 LYS B CA 1
ATOM 2049 C C . LYS B 1 104 ? -20.188 0.489 -12.773 1 84.88 104 LYS B C 1
ATOM 2051 O O . LYS B 1 104 ? -19.578 -0.239 -13.562 1 84.88 104 LYS B O 1
ATOM 2056 N N . LEU B 1 105 ? -19.562 1.271 -11.953 1 87.12 105 LEU B N 1
ATOM 2057 C CA . LEU B 1 105 ? -18.141 1.58 -12.094 1 87.12 105 LEU B CA 1
ATOM 2058 C C . LEU B 1 105 ? -17.281 0.529 -11.398 1 87.12 105 LEU B C 1
ATOM 2060 O O . LEU B 1 105 ? -16.047 0.601 -11.438 1 87.12 105 LEU B O 1
ATOM 2064 N N . GLU B 1 106 ? -17.906 -0.373 -10.812 1 82.88 106 GLU B N 1
ATOM 2065 C CA . GLU B 1 106 ? -17.203 -1.446 -10.125 1 82.88 106 GLU B CA 1
ATOM 2066 C C . GLU B 1 106 ? -16.359 -2.268 -11.102 1 82.88 106 GLU B C 1
ATOM 2068 O O . GLU B 1 106 ? -15.359 -2.865 -10.719 1 82.88 106 GLU B O 1
ATOM 2073 N N . LYS B 1 107 ? -16.781 -2.271 -12.32 1 87.44 107 LYS B N 1
ATOM 2074 C CA . LYS B 1 107 ? -16.094 -3.064 -13.328 1 87.44 107 LYS B CA 1
ATOM 2075 C C . LYS B 1 107 ? -14.828 -2.359 -13.805 1 87.44 107 LYS B C 1
ATOM 2077 O O . LYS B 1 107 ? -13.938 -2.988 -14.391 1 87.44 107 LYS B O 1
ATOM 2082 N N . ILE B 1 108 ? -14.727 -1.051 -13.438 1 92.69 108 ILE B N 1
ATOM 2083 C CA . ILE B 1 108 ? -13.602 -0.329 -14.023 1 92.69 108 ILE B CA 1
ATOM 2084 C C . ILE B 1 108 ? -12.742 0.274 -12.906 1 92.69 108 ILE B C 1
ATOM 2086 O O . ILE B 1 108 ? -11.648 0.789 -13.172 1 92.69 108 ILE B O 1
ATOM 2090 N N . ILE B 1 109 ? -13.203 0.206 -11.734 1 94.44 109 ILE B N 1
ATOM 2091 C CA . ILE B 1 109 ? -12.469 0.8 -10.625 1 94.44 109 ILE B CA 1
ATOM 2092 C C . ILE B 1 109 ? -12.172 -0.268 -9.578 1 94.44 109 ILE B C 1
ATOM 2094 O O . ILE B 1 109 ? -13.07 -0.999 -9.148 1 94.44 109 ILE B O 1
ATOM 2098 N N . PHE B 1 110 ? -10.945 -0.358 -9.305 1 95.12 110 PHE B N 1
ATOM 2099 C CA . PHE B 1 110 ? -10.531 -1.227 -8.203 1 95.12 110 PHE B CA 1
ATOM 2100 C C . PHE B 1 110 ? -10.484 -0.456 -6.891 1 95.12 110 PHE B C 1
ATOM 2102 O O . PHE B 1 110 ? -9.516 0.25 -6.613 1 95.12 110 PHE B O 1
ATOM 2109 N N . LEU B 1 111 ? -11.398 -0.697 -6.035 1 93.5 111 LEU B N 1
ATOM 2110 C CA . LEU B 1 111 ? -11.641 0.11 -4.844 1 93.5 111 LEU B CA 1
ATOM 2111 C C . LEU B 1 111 ? -10.461 0.035 -3.885 1 93.5 111 LEU B C 1
ATOM 2113 O O . LEU B 1 111 ? -10.039 1.054 -3.336 1 93.5 111 LEU B O 1
ATOM 2117 N N . PRO B 1 112 ? -9.898 -1.131 -3.633 1 93.75 112 PRO B N 1
ATOM 2118 C CA . PRO B 1 112 ? -8.75 -1.176 -2.729 1 93.75 112 PRO B CA 1
ATOM 2119 C C . PRO B 1 112 ? -7.605 -0.271 -3.184 1 93.75 112 PRO B C 1
ATOM 2121 O O . PRO B 1 112 ? -6.957 0.378 -2.357 1 93.75 112 PRO B O 1
ATOM 2124 N N . ALA B 1 113 ? -7.371 -0.209 -4.445 1 96.69 113 ALA B N 1
ATOM 2125 C CA . ALA B 1 113 ? -6.344 0.677 -4.988 1 96.69 113 ALA B CA 1
ATOM 2126 C C . ALA B 1 113 ? -6.727 2.143 -4.797 1 96.69 113 ALA B C 1
ATOM 2128 O O . ALA B 1 113 ? -5.871 2.982 -4.516 1 96.69 113 ALA B O 1
ATOM 2129 N N . TRP B 1 114 ? -7.969 2.447 -4.969 1 96.75 114 TRP B N 1
ATOM 2130 C CA . TRP B 1 114 ? -8.477 3.799 -4.758 1 96.75 114 TRP B CA 1
ATOM 2131 C C . TRP B 1 114 ? -8.211 4.266 -3.33 1 96.75 114 TRP B C 1
ATOM 2133 O O . TRP B 1 114 ? -7.625 5.328 -3.117 1 96.75 114 TRP B O 1
ATOM 2143 N N . LEU B 1 115 ? -8.555 3.469 -2.443 1 94.12 115 LEU B N 1
ATOM 2144 C CA . LEU B 1 115 ? -8.43 3.822 -1.034 1 94.12 115 LEU B CA 1
ATOM 2145 C C . LEU B 1 115 ? -6.969 3.844 -0.607 1 94.12 115 LEU B C 1
ATOM 2147 O O . LEU B 1 115 ? -6.543 4.742 0.122 1 94.12 115 LEU B O 1
ATOM 2151 N N . ALA B 1 116 ? -6.207 2.881 -1.055 1 95 116 ALA B N 1
ATOM 2152 C CA . ALA B 1 116 ? -4.781 2.861 -0.746 1 95 116 ALA B CA 1
ATOM 2153 C C . ALA B 1 116 ? -4.074 4.07 -1.352 1 95 116 ALA B C 1
ATOM 2155 O O . ALA B 1 116 ? -3.225 4.691 -0.705 1 95 116 ALA B O 1
ATOM 2156 N N . GLY B 1 117 ? -4.406 4.359 -2.594 1 96.56 117 GLY B N 1
ATOM 2157 C CA . GLY B 1 117 ? -3.832 5.535 -3.227 1 96.56 117 GLY B CA 1
ATOM 2158 C C . GLY B 1 117 ? -4.164 6.824 -2.5 1 96.56 117 GLY B C 1
ATOM 2159 O O . GLY B 1 117 ? -3.311 7.707 -2.367 1 96.56 117 GLY B O 1
ATOM 2160 N N . TRP B 1 118 ? -5.332 6.918 -2.047 1 95.88 118 TRP B N 1
ATOM 2161 C CA . TRP B 1 118 ? -5.762 8.062 -1.247 1 95.88 118 TRP B CA 1
ATOM 2162 C C . TRP B 1 118 ? -4.93 8.18 0.024 1 95.88 118 TRP B C 1
ATOM 2164 O O . TRP B 1 118 ? -4.438 9.258 0.353 1 95.88 118 TRP B O 1
ATOM 2174 N N . ALA B 1 119 ? -4.734 7.074 0.677 1 93.62 119 ALA B N 1
ATOM 2175 C CA . ALA B 1 119 ? -3.963 7.043 1.916 1 93.62 119 ALA B CA 1
ATOM 2176 C C . ALA B 1 119 ? -2.508 7.434 1.667 1 93.62 119 ALA B C 1
ATOM 2178 O O . ALA B 1 119 ? -1.912 8.172 2.457 1 93.62 119 ALA B O 1
ATOM 2179 N N . ILE B 1 120 ? -1.964 6.988 0.621 1 95.19 120 ILE B N 1
ATOM 2180 C CA . ILE B 1 120 ? -0.582 7.289 0.263 1 95.19 120 ILE B CA 1
ATOM 2181 C C . ILE B 1 120 ? -0.429 8.789 0.01 1 95.19 120 ILE B C 1
ATOM 2183 O O . ILE B 1 120 ? 0.508 9.414 0.509 1 95.19 120 ILE B O 1
ATOM 2187 N N . THR B 1 121 ? -1.354 9.328 -0.765 1 95.25 121 THR B N 1
ATOM 2188 C CA . THR B 1 121 ? -1.31 10.75 -1.07 1 95.25 121 THR B CA 1
ATOM 2189 C C . THR B 1 121 ? -1.41 11.578 0.206 1 95.25 121 THR B C 1
ATOM 2191 O O . THR B 1 121 ? -0.655 12.539 0.392 1 95.25 121 THR B O 1
ATOM 2194 N N . LEU B 1 122 ? -2.275 11.227 1.072 1 91.56 122 LEU B N 1
ATOM 2195 C CA . LEU B 1 122 ? -2.43 11.945 2.332 1 91.56 122 LEU B CA 1
ATOM 2196 C C . LEU B 1 122 ? -1.169 11.828 3.184 1 91.56 122 LEU B C 1
ATOM 2198 O O . LEU B 1 122 ? -0.738 12.805 3.801 1 91.56 122 LEU B O 1
ATOM 2202 N N . LEU B 1 123 ? -0.644 10.664 3.18 1 89.38 123 LEU B N 1
ATOM 2203 C CA . LEU B 1 123 ? 0.555 10.406 3.971 1 89.38 123 LEU B CA 1
ATOM 2204 C C . LEU B 1 123 ? 1.692 11.336 3.555 1 89.38 123 LEU B C 1
ATOM 2206 O O . LEU B 1 123 ? 2.412 11.859 4.402 1 89.38 123 LEU B O 1
ATOM 2210 N N . ILE B 1 124 ? 1.843 11.555 2.334 1 90.44 124 ILE B N 1
ATOM 2211 C CA . ILE B 1 124 ? 2.98 12.297 1.803 1 90.44 124 ILE B CA 1
ATOM 2212 C C . ILE B 1 124 ? 2.672 13.797 1.811 1 90.44 124 ILE B C 1
ATOM 2214 O O . ILE B 1 124 ? 3.529 14.609 2.154 1 90.44 124 ILE B O 1
ATOM 2218 N N . MET B 1 125 ? 1.461 14.188 1.521 1 92.69 125 MET B N 1
ATOM 2219 C CA . MET B 1 125 ? 1.172 15.586 1.226 1 92.69 125 MET B CA 1
ATOM 2220 C C . MET B 1 125 ? 0.577 16.281 2.443 1 92.69 125 MET B C 1
ATOM 2222 O O . MET B 1 125 ? 0.623 17.516 2.541 1 92.69 125 MET B O 1
ATOM 2226 N N . ALA B 1 126 ? -0.015 15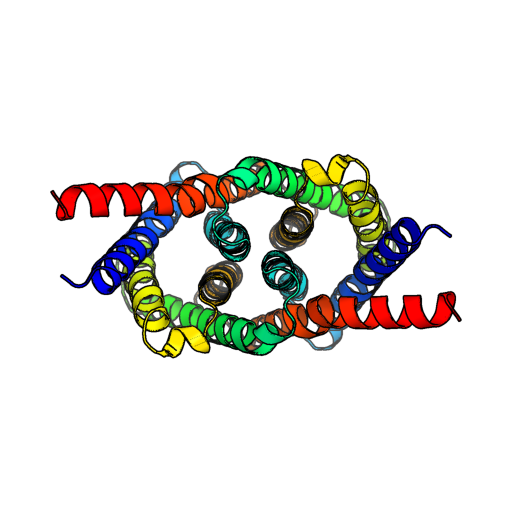.586 3.33 1 86.75 126 ALA B N 1
ATOM 2227 C CA . ALA B 1 126 ? -0.716 16.188 4.453 1 86.75 126 ALA B CA 1
ATOM 2228 C C . ALA B 1 126 ? 0.218 17.094 5.258 1 86.75 126 ALA B C 1
ATOM 2230 O O . ALA B 1 126 ? -0.179 18.172 5.699 1 86.75 126 ALA B O 1
ATOM 2231 N N . PRO B 1 127 ? 1.451 16.688 5.48 1 84.31 127 PRO B N 1
ATOM 2232 C CA . PRO B 1 127 ? 2.348 17.516 6.281 1 84.31 127 PRO B CA 1
ATOM 2233 C C . PRO B 1 127 ? 2.828 18.766 5.531 1 84.31 127 PRO B C 1
ATOM 2235 O O . PRO B 1 127 ? 3.426 19.656 6.129 1 84.31 127 PRO B O 1
ATOM 2238 N N . LEU B 1 128 ? 2.512 19.016 4.309 1 87.56 128 LEU B N 1
ATOM 2239 C CA . LEU B 1 128 ? 3.111 20.062 3.486 1 87.56 128 LEU B CA 1
ATOM 2240 C C . LEU B 1 128 ? 2.205 21.297 3.418 1 87.56 128 LEU B C 1
ATOM 2242 O O . LEU B 1 128 ? 2.561 22.297 2.801 1 87.56 128 LEU B O 1
ATOM 2246 N N . ASN B 1 129 ? 1.204 21.484 4.109 1 82.25 129 ASN B N 1
ATOM 2247 C CA . ASN B 1 129 ? 0.317 22.625 4.207 1 82.25 129 ASN B CA 1
ATOM 2248 C C . ASN B 1 129 ? -0.002 23.203 2.83 1 82.25 129 ASN B C 1
ATOM 2250 O O . ASN B 1 129 ? 0.14 24.406 2.609 1 82.25 129 ASN B O 1
ATOM 2254 N N . MET B 1 130 ? -0.33 22.547 1.806 1 84.19 130 MET B N 1
ATOM 2255 C CA . MET B 1 130 ? -0.838 22.922 0.49 1 84.19 130 MET B CA 1
ATOM 2256 C C . MET B 1 130 ? 0.301 23.344 -0.434 1 84.19 130 MET B C 1
ATOM 2258 O O . MET B 1 130 ? 0.065 23.75 -1.572 1 84.19 130 MET B O 1
ATOM 2262 N N . ASN B 1 131 ? 1.466 23.281 -0.014 1 89.56 131 ASN B N 1
ATOM 2263 C CA . ASN B 1 131 ? 2.621 23.469 -0.885 1 89.56 131 ASN B CA 1
ATOM 2264 C C . ASN B 1 131 ? 3.031 22.172 -1.566 1 89.56 131 ASN B C 1
ATOM 2266 O O . ASN B 1 131 ? 4.086 21.609 -1.261 1 89.56 131 ASN B O 1
ATOM 2270 N N . TRP B 1 132 ? 2.24 21.828 -2.645 1 92.12 132 TRP B N 1
ATOM 2271 C CA . TRP B 1 132 ? 2.383 20.469 -3.193 1 92.12 132 TRP B CA 1
ATOM 2272 C C . TRP B 1 132 ? 3.395 20.453 -4.336 1 92.12 132 TRP B C 1
ATOM 2274 O O . TRP B 1 132 ? 3.996 19.422 -4.625 1 92.12 132 TRP B O 1
ATOM 2284 N N . GLY B 1 133 ? 3.605 21.641 -5.027 1 91.69 133 GLY B N 1
ATOM 2285 C CA . GLY B 1 133 ? 4.43 21.641 -6.223 1 91.69 133 GLY B CA 1
ATOM 2286 C C . GLY B 1 133 ? 4.031 20.562 -7.215 1 91.69 133 GLY B C 1
ATOM 2287 O O . GLY B 1 133 ? 2.861 20.469 -7.594 1 91.69 133 GLY B O 1
ATOM 2288 N N . THR B 1 134 ? 4.945 19.688 -7.621 1 93.12 134 THR B N 1
ATOM 2289 C CA . THR B 1 134 ? 4.676 18.641 -8.594 1 93.12 134 THR B CA 1
ATOM 2290 C C . THR B 1 134 ? 4.441 17.297 -7.898 1 93.12 134 THR B C 1
ATOM 2292 O O . THR B 1 134 ? 4.387 16.25 -8.547 1 93.12 134 THR B O 1
ATOM 2295 N N . LEU B 1 135 ? 4.207 17.312 -6.691 1 94.06 135 LEU B N 1
ATOM 2296 C CA . LEU B 1 135 ? 4.172 16.094 -5.887 1 94.06 135 LEU B CA 1
ATOM 2297 C C . LEU B 1 135 ? 3.002 15.211 -6.289 1 94.06 135 LEU B C 1
ATOM 2299 O O . LEU B 1 135 ? 3.146 13.992 -6.391 1 94.06 135 LEU B O 1
ATOM 2303 N N . PRO B 1 136 ? 1.812 15.797 -6.543 1 95.25 136 PRO B N 1
ATOM 2304 C CA . PRO B 1 136 ? 0.708 14.93 -6.961 1 95.25 136 PRO B CA 1
ATOM 2305 C C . PRO B 1 136 ? 1.027 14.133 -8.227 1 95.25 136 PRO B C 1
ATOM 2307 O O . PRO B 1 136 ? 0.688 12.953 -8.32 1 95.25 136 PRO B O 1
ATOM 2310 N N . VAL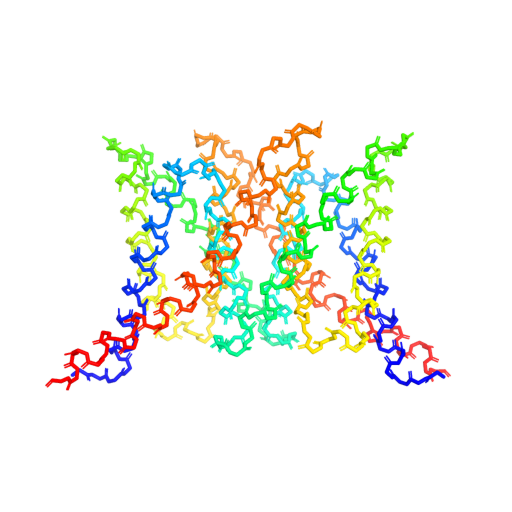 B 1 137 ? 1.692 14.742 -9.109 1 96 137 VAL B N 1
ATOM 2311 C CA . VAL B 1 137 ? 2.064 14.078 -10.359 1 96 137 VAL B CA 1
ATOM 2312 C C . VAL B 1 137 ? 3.127 13.016 -10.078 1 96 137 VAL B C 1
ATOM 2314 O O . VAL B 1 137 ? 3.082 11.922 -10.648 1 96 137 VAL B O 1
ATOM 2317 N N . GLN B 1 138 ? 4.074 13.32 -9.234 1 96.12 138 GLN B N 1
ATOM 2318 C CA . GLN B 1 138 ? 5.117 12.367 -8.859 1 96.12 138 GLN B CA 1
ATOM 2319 C C . GLN B 1 138 ? 4.516 11.125 -8.219 1 96.12 138 GLN B C 1
ATOM 2321 O O . GLN B 1 138 ? 4.914 10 -8.539 1 96.12 138 GLN B O 1
ATOM 2326 N N . ILE B 1 139 ? 3.6 11.359 -7.371 1 96.56 139 ILE B N 1
ATOM 2327 C CA . ILE B 1 139 ? 2.949 10.266 -6.664 1 96.56 139 ILE B CA 1
ATOM 2328 C C . ILE B 1 139 ? 2.197 9.383 -7.66 1 96.56 139 ILE B C 1
ATOM 2330 O O . ILE B 1 139 ? 2.324 8.156 -7.633 1 96.56 139 ILE B O 1
ATOM 2334 N N . LEU B 1 140 ? 1.52 10.008 -8.539 1 97.44 140 LEU B N 1
ATOM 2335 C CA . LEU B 1 140 ? 0.747 9.258 -9.523 1 97.44 140 LEU B CA 1
ATOM 2336 C C . LEU B 1 140 ? 1.663 8.438 -10.422 1 97.44 140 LEU B C 1
ATOM 2338 O O . LEU B 1 140 ? 1.386 7.262 -10.695 1 97.44 140 LEU B O 1
ATOM 2342 N N . ILE B 1 141 ? 2.68 9.016 -10.883 1 97 141 ILE B N 1
ATOM 2343 C CA . ILE B 1 141 ? 3.625 8.297 -11.734 1 97 141 ILE B CA 1
ATOM 2344 C C . ILE B 1 141 ? 4.203 7.105 -10.969 1 97 141 ILE B C 1
ATOM 2346 O O . ILE B 1 141 ? 4.312 6.008 -11.523 1 97 141 ILE B O 1
ATOM 2350 N N . SER B 1 142 ? 4.559 7.344 -9.773 1 96.62 142 SER B N 1
ATOM 2351 C CA . SER B 1 142 ? 5.094 6.258 -8.953 1 96.62 142 SER B CA 1
ATOM 2352 C C . SER B 1 142 ? 4.07 5.141 -8.781 1 96.62 142 SER B C 1
ATOM 2354 O O . SER B 1 142 ? 4.422 3.957 -8.828 1 96.62 142 SER B O 1
ATOM 2356 N N . MET B 1 143 ? 2.834 5.523 -8.586 1 97.81 143 MET B N 1
ATOM 2357 C CA . MET B 1 143 ? 1.786 4.516 -8.438 1 97.81 143 MET B CA 1
ATOM 2358 C C . MET B 1 143 ? 1.652 3.68 -9.711 1 97.81 143 MET B C 1
ATOM 2360 O O . MET B 1 143 ? 1.54 2.453 -9.641 1 97.81 143 MET B O 1
ATOM 2364 N N . LEU B 1 144 ? 1.729 4.332 -10.781 1 97.38 144 LEU B N 1
ATOM 2365 C CA . LEU B 1 144 ? 1.595 3.641 -12.055 1 97.38 144 LEU B CA 1
ATOM 2366 C C . LEU B 1 144 ? 2.801 2.746 -12.32 1 97.38 144 LEU B C 1
ATOM 2368 O O . LEU B 1 144 ? 2.654 1.635 -12.836 1 97.38 144 LEU B O 1
ATOM 2372 N N . MET B 1 145 ? 3.939 3.238 -11.945 1 96.81 145 MET B N 1
ATOM 2373 C CA . MET B 1 145 ? 5.137 2.418 -12.094 1 96.81 145 MET B CA 1
ATOM 2374 C C . MET B 1 145 ? 5.074 1.187 -11.203 1 96.81 145 MET B C 1
ATOM 2376 O O . MET B 1 145 ? 5.598 0.129 -11.555 1 96.81 145 MET B O 1
ATOM 2380 N N . GLY B 1 146 ? 4.43 1.338 -10.102 1 96.69 146 GLY B N 1
ATOM 2381 C CA . GLY B 1 146 ? 4.227 0.187 -9.234 1 96.69 146 GLY B CA 1
ATOM 2382 C C . GLY B 1 146 ? 3.418 -0.916 -9.891 1 96.69 146 GLY B C 1
ATOM 2383 O O . GLY B 1 146 ? 3.758 -2.096 -9.773 1 96.69 146 GLY B O 1
ATOM 2384 N N . VAL B 1 147 ? 2.455 -0.538 -10.641 1 96.88 147 VAL B N 1
ATOM 2385 C CA . VAL B 1 147 ? 1.566 -1.511 -11.266 1 96.88 147 VAL B CA 1
ATOM 2386 C C . VAL B 1 147 ? 2.221 -2.066 -12.531 1 96.88 147 VAL B C 1
ATOM 2388 O O . VAL B 1 147 ? 2.375 -3.281 -12.672 1 96.88 147 VAL B O 1
ATOM 2391 N N . TRP B 1 148 ? 2.727 -1.212 -13.352 1 97 148 TRP B N 1
ATOM 2392 C CA . TRP B 1 148 ? 3.107 -1.61 -14.703 1 97 148 TRP B CA 1
ATOM 2393 C C . TRP B 1 148 ? 4.566 -2.061 -14.742 1 97 148 TRP B C 1
ATOM 2395 O O . TRP B 1 148 ? 4.898 -3.035 -15.422 1 97 148 TRP B O 1
ATOM 2405 N N . TYR B 1 149 ? 5.391 -1.361 -14.07 1 96.38 149 TYR B N 1
ATOM 2406 C CA . TYR B 1 149 ? 6.812 -1.678 -14.117 1 96.38 149 TYR B CA 1
ATOM 2407 C C . TYR B 1 149 ? 7.172 -2.736 -13.078 1 96.38 149 TYR B C 1
ATOM 2409 O O . TYR B 1 149 ? 7.801 -3.746 -13.406 1 96.38 149 TYR B O 1
ATOM 2417 N N . VAL B 1 150 ? 6.781 -2.525 -11.875 1 94.5 150 VAL B N 1
ATOM 2418 C CA . VAL B 1 150 ? 7.164 -3.455 -10.82 1 94.5 150 VAL B CA 1
ATOM 2419 C C . VAL B 1 150 ? 6.207 -4.645 -10.805 1 94.5 150 VAL B C 1
ATOM 2421 O O . VAL B 1 150 ? 6.641 -5.793 -10.688 1 94.5 150 VAL B O 1
ATOM 2424 N N . GLY B 1 151 ? 4.914 -4.43 -10.93 1 94.5 151 GLY B N 1
ATOM 2425 C CA . GLY B 1 151 ? 3.941 -5.508 -10.945 1 94.5 151 GLY B CA 1
ATOM 2426 C C . GLY B 1 151 ? 3.994 -6.348 -12.211 1 94.5 151 GLY B C 1
ATOM 2427 O O . GLY B 1 151 ? 4.637 -7.398 -12.234 1 94.5 151 GLY B O 1
ATOM 2428 N N . VAL B 1 152 ? 3.463 -5.824 -13.258 1 94.81 152 VAL B N 1
ATOM 2429 C CA . VAL B 1 152 ? 3.383 -6.531 -14.531 1 94.81 152 VAL B CA 1
ATOM 2430 C C . VAL B 1 152 ? 4.789 -6.77 -15.078 1 94.81 152 VAL B C 1
ATOM 2432 O O . VAL B 1 152 ? 5.07 -7.836 -15.633 1 94.81 152 VAL B O 1
ATOM 2435 N N . GLY B 1 153 ? 5.621 -5.859 -14.891 1 95.12 153 GLY B N 1
ATOM 2436 C CA . GLY B 1 153 ? 6.977 -5.961 -15.406 1 95.12 153 GLY B CA 1
ATOM 2437 C C . GLY B 1 153 ? 7.754 -7.125 -14.82 1 95.12 153 GLY B C 1
ATOM 2438 O O . GLY B 1 153 ? 8.445 -7.844 -15.547 1 95.12 153 GLY B O 1
ATOM 2439 N N . VAL B 1 154 ? 7.699 -7.293 -13.562 1 93.38 154 VAL B N 1
ATOM 2440 C CA . VAL B 1 154 ? 8.398 -8.398 -12.914 1 93.38 154 VAL B CA 1
ATOM 2441 C C . VAL B 1 154 ? 7.879 -9.727 -13.461 1 93.38 154 VAL B C 1
ATOM 2443 O O . VAL B 1 154 ? 8.656 -10.656 -13.703 1 93.38 154 VAL B O 1
ATOM 2446 N N . LEU B 1 155 ? 6.574 -9.836 -13.688 1 92.44 155 LEU B N 1
ATOM 2447 C CA . LEU B 1 155 ? 5.98 -11.055 -14.227 1 92.44 155 LEU B CA 1
ATOM 2448 C C . LEU B 1 155 ? 6.5 -11.344 -15.633 1 92.44 155 LEU B C 1
ATOM 2450 O O . LEU B 1 155 ? 6.859 -12.477 -15.945 1 92.44 155 LEU B O 1
ATOM 2454 N N . LYS B 1 156 ? 6.477 -10.352 -16.406 1 93.06 156 LYS B N 1
ATOM 2455 C CA . LYS B 1 156 ? 6.965 -10.516 -17.766 1 93.06 156 LYS B CA 1
ATOM 2456 C C . LYS B 1 156 ? 8.453 -10.867 -17.781 1 93.06 156 LYS B C 1
ATOM 2458 O O . LYS B 1 156 ? 8.891 -11.688 -18.594 1 93.06 156 LYS B O 1
ATOM 2463 N N . PHE B 1 157 ? 9.18 -10.188 -16.984 1 94.88 157 PHE B N 1
ATOM 2464 C CA . PHE B 1 157 ? 10.609 -10.461 -16.875 1 94.88 157 PHE B CA 1
ATOM 2465 C C . PHE B 1 157 ? 10.852 -11.898 -16.422 1 94.88 157 PHE B C 1
ATOM 2467 O O . PHE B 1 157 ? 11.719 -12.586 -16.969 1 94.88 157 PHE B O 1
ATOM 2474 N N . GLN B 1 158 ? 10.117 -12.297 -15.438 1 92.25 158 GLN B N 1
ATOM 2475 C CA . GLN B 1 158 ? 10.227 -13.664 -14.945 1 92.25 158 GLN B CA 1
ATOM 2476 C C . GLN B 1 158 ? 9.961 -14.672 -16.062 1 92.25 158 GLN B C 1
ATOM 2478 O O . GLN B 1 158 ? 10.719 -15.633 -16.234 1 92.25 158 GLN B O 1
ATOM 2483 N N . ASN B 1 159 ? 8.891 -14.445 -16.766 1 92.5 159 ASN B N 1
ATOM 2484 C CA . ASN B 1 159 ? 8.531 -15.344 -17.859 1 92.5 159 ASN B CA 1
ATOM 2485 C C . ASN B 1 159 ? 9.602 -15.359 -18.953 1 92.5 159 ASN B C 1
ATOM 2487 O O . ASN B 1 159 ? 9.883 -16.406 -19.531 1 92.5 159 ASN B O 1
ATOM 2491 N N . PHE B 1 160 ? 10.109 -14.242 -19.188 1 94.25 160 PHE B N 1
ATOM 2492 C CA . PHE B 1 160 ? 11.188 -14.125 -20.172 1 94.25 160 PHE B CA 1
ATOM 2493 C C . PHE B 1 160 ? 12.398 -14.945 -19.75 1 94.25 160 PHE B C 1
ATOM 2495 O O . PHE B 1 160 ? 12.984 -15.672 -20.562 1 94.25 160 PHE B O 1
ATOM 2502 N N . LEU B 1 161 ? 12.812 -14.875 -18.516 1 92.44 161 LEU B N 1
ATOM 2503 C CA . LEU B 1 161 ? 13.961 -15.609 -17.984 1 92.44 161 LEU B CA 1
ATOM 2504 C C . LEU B 1 161 ? 13.703 -17.109 -18.047 1 92.44 161 LEU B C 1
ATOM 2506 O O . LEU B 1 161 ? 14.602 -17.891 -18.391 1 92.44 161 LEU B O 1
ATOM 2510 N N . ILE B 1 162 ? 12.531 -17.469 -17.672 1 92.25 162 ILE B N 1
ATOM 2511 C CA . ILE B 1 162 ? 12.188 -18.891 -17.688 1 92.25 162 ILE B CA 1
ATOM 2512 C C . ILE B 1 162 ? 12.281 -19.422 -19.109 1 92.25 162 ILE B C 1
ATOM 2514 O O . ILE B 1 162 ? 12.805 -20.516 -19.344 1 92.25 162 ILE B O 1
ATOM 2518 N N . ALA B 1 163 ? 11.797 -18.609 -20 1 93.12 163 ALA B N 1
AT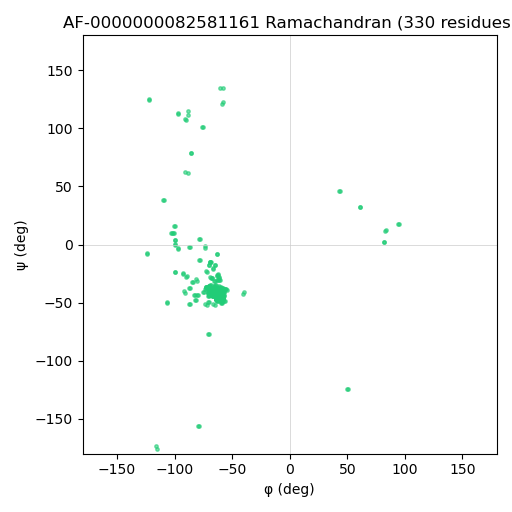OM 2519 C CA . ALA B 1 163 ? 11.859 -19 -21.406 1 93.12 163 ALA B CA 1
ATOM 2520 C C . ALA B 1 163 ? 13.305 -19.109 -21.891 1 93.12 163 ALA B C 1
ATOM 2522 O O . ALA B 1 163 ? 13.633 -19.984 -22.688 1 93.12 163 ALA B O 1
ATOM 2523 N N . LEU B 1 164 ? 14.141 -18.297 -21.406 1 92.69 164 LEU B N 1
ATOM 2524 C CA . LEU B 1 164 ? 15.539 -18.281 -21.812 1 92.69 164 LEU B CA 1
ATOM 2525 C C . LEU B 1 164 ? 16.281 -19.484 -21.234 1 92.69 164 LEU B C 1
ATOM 2527 O O . LEU B 1 164 ? 17.156 -20.062 -21.875 1 92.69 164 LEU B O 1
ATOM 2531 N N . ILE B 1 165 ? 15.992 -19.891 -20 1 89.31 165 ILE B N 1
ATOM 2532 C CA . ILE B 1 165 ? 16.703 -20.953 -19.297 1 89.31 165 ILE B CA 1
ATOM 2533 C C . ILE B 1 165 ? 16.203 -22.312 -19.781 1 89.31 165 ILE B C 1
ATOM 2535 O O . ILE B 1 165 ? 16.984 -23.266 -19.906 1 89.31 165 ILE B O 1
ATOM 2539 N N . LYS B 1 166 ? 14.922 -22.469 -19.938 1 87.12 166 LYS B N 1
ATOM 2540 C CA . LYS B 1 166 ? 14.367 -23.75 -20.391 1 87.12 166 LYS B CA 1
ATOM 2541 C C . LYS B 1 166 ? 14.711 -24 -21.859 1 87.12 166 LYS B C 1
ATOM 2543 O O . LYS B 1 166 ? 14.523 -25.109 -22.359 1 87.12 166 LYS B O 1
ATOM 2548 N N . LYS B 1 167 ? 15.07 -23.094 -22.547 1 76.19 167 LYS B N 1
ATOM 2549 C CA . LYS B 1 167 ? 15.594 -23.375 -23.875 1 76.19 167 LYS B CA 1
ATOM 2550 C C . LYS B 1 167 ? 16.938 -24.078 -23.812 1 76.19 167 LYS B C 1
ATOM 2552 O O . LYS B 1 167 ? 17.203 -24.984 -24.594 1 76.19 167 LYS B O 1
#